Protein AF-A0A1G2L0Z9-F1 (afdb_monomer)

Radius of gyration: 27.09 Å; Cα contacts (8 Å, |Δi|>4): 188; chains: 1; bounding box: 55×81×68 Å

Organism: NCBI:txid1802276

Nearest PDB structures (foldseek):
  6cz6-assembly1_C  TM=4.195E-01  e=1.391E-01  Mycobacterium tuberculosis H37Rv
  6cz6-assembly1_B  TM=4.335E-01  e=1.978E-01  Mycobacterium tuberculosis H37Rv
  6d2s-assembly1_A  TM=4.734E-01  e=5.686E-01  Mycobacterium tuberculosis H37Rv
  6cz6-assembly1_D  TM=3.889E-01  e=4.768E-01  Mycobacterium tuberculosis H37Rv

Mean predicted aligned error: 14.58 Å

pLDDT: mean 77.22, std 21.25, range [36.28, 98.38]

Solvent-accessible surface area (backbone atoms only — not comparable to full-atom values): 11942 Å² total; per-residue (Å²): 133,84,76,78,78,74,82,75,73,73,71,86,45,70,68,63,40,48,53,51,50,54,45,49,50,39,57,73,71,59,38,74,43,55,43,24,26,62,78,40,58,47,82,89,48,65,87,84,51,49,74,42,63,55,47,63,40,55,82,75,23,32,40,38,35,35,55,40,50,92,76,33,80,47,78,61,51,53,43,33,39,50,47,34,44,41,46,54,40,66,69,30,68,60,44,67,92,49,80,51,93,70,58,69,69,60,43,52,53,50,21,61,50,46,60,71,68,49,40,74,62,45,50,57,54,54,50,71,62,55,56,92,63,75,37,91,66,74,83,71,80,77,67,79,78,87,78,83,82,76,86,82,84,91,85,79,92,75,84,79,77,91,74,77,96,75,84,85,82,74,84,80,84,78,95,73,82,80,88,85,86,86,86,89,132

Foldseek 3Di:
DDDPPPDADDLPDPVLVVLLVLLVCCLVPQQPAEAEEQFAFDPPDDPVTDTDQWDQDLVNSYIYGHPDCVSVVDLLSNLLSSQLNSVQCVQQVSDPPRPGPDDSVVSNVVSVVSSVSDDPRSSVVSSVRHDPDHDHDDPDPPDPPPPPPDDDDDDDDDDDDDDDDDDPDDDDDDDDDDDDDDDDD

Sequence (185 aa):
MARKRRRLPSSGDRLTDWHFRQIVDVLERVVKAVRKKKRLIDLDDKPPRKAVRGLNDLDLAIIYLNAAKKIHPTSDDYVETIIHEAFHTILEGGKPGHKGIIRHEAIDVIAEILIKKFTDEQKRYLKKFIPRKEVKRGPLPTQPDASDAVSKKPSQETKIPDVLLEDLNFPDLDERGPEETPPQT

Secondary structure (DSSP, 8-state):
-----PPPP--S-HHHHHHHHHHHHHHHHT--EEEEES--B-SSSPSSPPB-SEEEETTTTEEEEE--TTT-SSHHHHHHHHHHHHHHHHHTTT-TT---SS-HHHHHHHHHHHHHHS-HHHHHHHGGGS-SSEESSPPPP------------------PPP------------------PPPP-

Structure (mmCIF, N/CA/C/O backbone):
data_AF-A0A1G2L0Z9-F1
#
_entry.id   AF-A0A1G2L0Z9-F1
#
loop_
_atom_site.group_PDB
_atom_site.id
_atom_site.type_symbol
_atom_site.label_atom_id
_atom_site.label_alt_id
_atom_site.label_comp_id
_atom_site.label_asym_id
_atom_site.label_entity_id
_atom_site.label_seq_id
_atom_site.pdbx_PDB_ins_code
_atom_site.Cartn_x
_atom_site.Cartn_y
_atom_site.Cartn_z
_atom_site.occupancy
_atom_site.B_iso_or_equiv
_atom_site.auth_seq_id
_atom_site.auth_comp_id
_atom_site.auth_asym_id
_atom_site.auth_atom_id
_atom_site.pdbx_PDB_model_num
ATOM 1 N N . MET A 1 1 ? -26.151 -14.831 -4.977 1.00 38.69 1 MET A N 1
ATOM 2 C CA . MET A 1 1 ? -26.240 -13.807 -3.909 1.00 38.69 1 MET A CA 1
ATOM 3 C C . MET A 1 1 ? -25.324 -12.639 -4.255 1.00 38.69 1 MET A C 1
ATOM 5 O O . MET A 1 1 ? -24.114 -12.824 -4.293 1.00 38.69 1 MET A O 1
ATOM 9 N N . ALA A 1 2 ? -25.870 -11.459 -4.559 1.00 41.22 2 ALA A N 1
ATOM 10 C CA . ALA A 1 2 ? -25.057 -10.274 -4.830 1.00 41.22 2 ALA A CA 1
ATOM 11 C C . ALA A 1 2 ? -24.425 -9.777 -3.519 1.00 41.22 2 ALA A C 1
ATOM 13 O O . ALA A 1 2 ? -25.135 -9.395 -2.588 1.00 41.22 2 ALA A O 1
ATOM 14 N N . ARG A 1 3 ? -23.090 -9.803 -3.413 1.00 46.97 3 ARG A N 1
ATOM 15 C CA . ARG A 1 3 ? -22.380 -9.176 -2.288 1.00 46.97 3 ARG A CA 1
ATOM 16 C C . ARG A 1 3 ? -22.737 -7.686 -2.286 1.00 46.97 3 ARG A C 1
ATOM 18 O O . ARG A 1 3 ? -22.363 -6.979 -3.218 1.00 46.97 3 ARG A O 1
ATOM 25 N N . LYS A 1 4 ? -23.449 -7.200 -1.257 1.00 49.44 4 LYS A N 1
ATOM 26 C CA . LYS A 1 4 ? -23.628 -5.757 -1.011 1.00 49.44 4 LYS A CA 1
ATOM 27 C C . LYS A 1 4 ? -22.236 -5.121 -1.023 1.00 49.44 4 LYS A C 1
ATOM 29 O O . LYS A 1 4 ? -21.443 -5.386 -0.119 1.00 49.44 4 LYS A O 1
ATOM 34 N N . ARG A 1 5 ? -21.925 -4.326 -2.054 1.00 59.97 5 ARG A N 1
ATOM 35 C CA . ARG A 1 5 ? -20.674 -3.562 -2.109 1.00 59.97 5 ARG A CA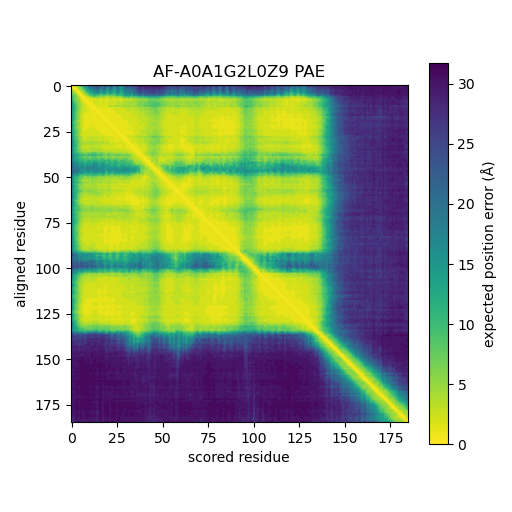 1
ATOM 36 C C . ARG A 1 5 ? -20.682 -2.622 -0.911 1.00 59.97 5 ARG A C 1
ATOM 38 O O . ARG A 1 5 ? -21.488 -1.695 -0.857 1.00 59.97 5 ARG A O 1
ATOM 45 N N . ARG A 1 6 ? -19.855 -2.916 0.095 1.00 72.88 6 ARG A N 1
ATOM 46 C CA . ARG A 1 6 ? -19.668 -2.008 1.228 1.00 72.88 6 ARG A CA 1
ATOM 47 C C . ARG A 1 6 ? -19.166 -0.687 0.655 1.00 72.88 6 ARG A C 1
ATOM 49 O O . ARG A 1 6 ? -18.243 -0.691 -0.154 1.00 72.88 6 ARG A O 1
ATOM 56 N N . ARG A 1 7 ? -19.801 0.423 1.035 1.00 87.75 7 ARG A N 1
ATOM 57 C CA . ARG A 1 7 ? -19.294 1.747 0.668 1.00 87.75 7 ARG A CA 1
ATOM 58 C C . ARG A 1 7 ? -17.887 1.897 1.240 1.00 87.75 7 ARG A C 1
ATOM 60 O O . ARG A 1 7 ? -17.658 1.575 2.406 1.00 87.75 7 ARG A O 1
ATOM 67 N N . LEU A 1 8 ? -16.967 2.344 0.394 1.00 94.31 8 LEU A N 1
ATOM 68 C CA . LEU A 1 8 ? -15.615 2.686 0.806 1.00 94.31 8 LEU A CA 1
ATOM 69 C C . LEU A 1 8 ? -15.644 3.955 1.673 1.00 94.31 8 LEU A C 1
ATOM 71 O O . LEU A 1 8 ? -16.469 4.833 1.404 1.00 94.31 8 LEU A O 1
ATOM 75 N N . PRO A 1 9 ? -14.782 4.052 2.701 1.00 95.88 9 PRO A N 1
ATOM 76 C CA . PRO A 1 9 ? -14.641 5.276 3.481 1.00 95.88 9 PRO A CA 1
ATOM 77 C C . PRO A 1 9 ? -14.136 6.423 2.597 1.00 95.88 9 PRO A C 1
ATOM 79 O O . PRO A 1 9 ? -13.382 6.206 1.646 1.00 95.88 9 PRO A O 1
ATOM 82 N N . SER A 1 10 ? -14.562 7.638 2.926 1.00 94.56 10 SER A N 1
ATOM 83 C CA . SER A 1 10 ? -14.259 8.866 2.189 1.00 94.56 10 SER A CA 1
ATOM 84 C C . SER A 1 10 ? -13.647 9.887 3.142 1.00 94.56 10 SER A C 1
ATOM 86 O O . SER A 1 10 ? -14.020 9.937 4.314 1.00 94.56 10 SER A O 1
ATOM 88 N N . SER A 1 11 ? -12.693 10.673 2.650 1.00 94.56 11 SER A N 1
ATOM 89 C CA . SER A 1 11 ? -12.102 11.801 3.373 1.00 94.56 11 SER A CA 1
ATOM 90 C C . SER A 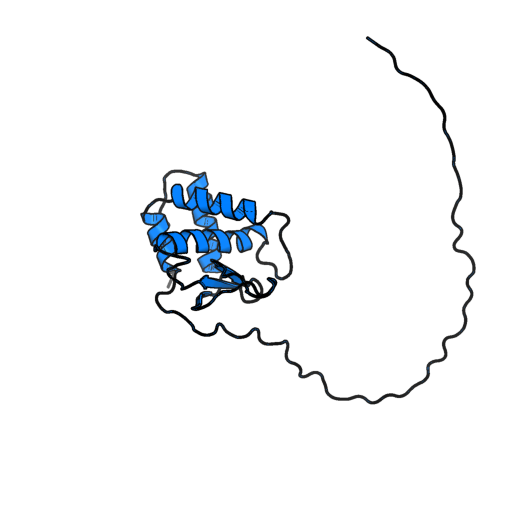1 11 ? -12.837 13.120 3.125 1.00 94.56 11 SER A C 1
ATOM 92 O O . SER A 1 11 ? -12.595 14.089 3.837 1.00 94.56 11 SER A O 1
ATOM 94 N N . GLY A 1 12 ? -13.708 13.172 2.112 1.00 94.38 12 GLY A N 1
ATOM 95 C CA . GLY A 1 12 ? -14.303 14.407 1.598 1.00 94.38 12 GLY A CA 1
ATOM 96 C C . GLY A 1 12 ? -13.423 15.141 0.578 1.00 94.38 12 GLY A C 1
ATOM 97 O O . GLY A 1 12 ? -13.931 15.996 -0.145 1.00 94.38 12 GLY A O 1
ATOM 98 N N . ASP A 1 13 ? -12.141 14.780 0.451 1.00 97.25 13 ASP A N 1
ATOM 99 C CA . ASP A 1 13 ? -11.253 15.306 -0.585 1.00 97.25 13 ASP A CA 1
ATOM 100 C C . ASP A 1 13 ? -11.277 14.407 -1.826 1.00 97.25 13 ASP A C 1
ATOM 102 O O . ASP A 1 13 ? -10.909 13.229 -1.784 1.00 97.25 13 ASP A O 1
ATOM 106 N N . ARG A 1 14 ? -11.696 14.973 -2.963 1.00 96.94 14 ARG A N 1
ATOM 107 C CA . ARG A 1 14 ? -11.940 14.207 -4.192 1.00 96.94 14 ARG A CA 1
ATOM 108 C C . ARG A 1 14 ? -10.681 13.524 -4.728 1.00 96.94 14 ARG A C 1
ATOM 110 O O . ARG A 1 14 ? -10.785 12.408 -5.234 1.00 96.94 14 ARG A O 1
ATOM 117 N N . LEU A 1 15 ? -9.522 14.178 -4.645 1.00 96.62 15 LEU A N 1
ATOM 118 C CA . LEU A 1 15 ? -8.265 13.638 -5.168 1.00 96.62 15 LEU A CA 1
ATOM 119 C C . LEU A 1 15 ? -7.735 12.509 -4.276 1.00 96.62 15 LEU A C 1
ATOM 121 O O . LEU A 1 15 ? -7.397 11.431 -4.767 1.00 96.62 15 LEU A O 1
ATOM 125 N N . THR A 1 16 ? -7.741 12.720 -2.963 1.00 96.81 16 THR A N 1
ATOM 126 C CA . THR A 1 16 ? -7.379 11.713 -1.959 1.00 96.81 16 THR A CA 1
ATOM 127 C C . THR A 1 16 ? -8.276 10.483 -2.081 1.00 96.81 16 THR A C 1
ATOM 129 O O . THR A 1 16 ? -7.784 9.356 -2.131 1.00 96.81 16 THR A O 1
ATOM 132 N N . ASP A 1 17 ? -9.589 10.683 -2.212 1.00 97.56 17 ASP A N 1
ATOM 133 C CA . ASP A 1 17 ? -10.548 9.593 -2.389 1.00 97.56 17 ASP A CA 1
ATOM 134 C C . ASP A 1 17 ? -10.383 8.863 -3.721 1.00 97.56 17 ASP A C 1
ATOM 136 O O . ASP A 1 17 ? -10.622 7.655 -3.794 1.00 97.56 17 ASP A O 1
ATOM 140 N N . TRP A 1 18 ? -9.983 9.568 -4.781 1.00 97.12 18 TRP A N 1
ATOM 141 C CA . TRP A 1 18 ? -9.672 8.945 -6.063 1.00 97.12 18 TRP A CA 1
ATOM 142 C C . TRP A 1 18 ? -8.478 7.993 -5.932 1.00 97.12 18 TRP A C 1
ATOM 144 O O . TRP A 1 18 ? -8.609 6.818 -6.279 1.00 97.12 18 TRP A O 1
ATOM 154 N N . HIS A 1 19 ? -7.367 8.445 -5.340 1.00 97.50 19 HIS A N 1
ATOM 155 C CA . HIS A 1 19 ? -6.205 7.589 -5.077 1.00 97.50 19 HIS A CA 1
ATOM 156 C C . HIS A 1 19 ? -6.545 6.417 -4.156 1.00 97.50 19 HIS A C 1
ATOM 158 O O . HIS A 1 19 ? -6.171 5.280 -4.441 1.00 97.50 19 HIS A O 1
ATOM 164 N N . PHE A 1 20 ? -7.307 6.663 -3.088 1.00 98.06 20 PHE A N 1
ATOM 165 C CA . PHE A 1 20 ? -7.747 5.611 -2.177 1.00 98.06 20 PHE A CA 1
ATOM 166 C C . PHE A 1 20 ? -8.518 4.503 -2.908 1.00 98.06 20 PHE A C 1
ATOM 168 O O . PHE A 1 20 ? -8.260 3.319 -2.691 1.00 98.06 20 PHE A O 1
ATOM 175 N N . ARG A 1 21 ? -9.424 4.867 -3.825 1.00 97.31 21 ARG A N 1
ATOM 176 C CA . ARG A 1 21 ? -10.164 3.896 -4.646 1.00 97.31 21 ARG A CA 1
ATOM 177 C C . ARG A 1 21 ? -9.251 3.113 -5.580 1.00 97.31 21 ARG A C 1
ATOM 179 O O . ARG A 1 21 ? -9.424 1.905 -5.664 1.00 97.31 21 ARG A O 1
ATOM 186 N N . GLN A 1 22 ? -8.287 3.765 -6.234 1.00 96.62 22 GLN A N 1
ATOM 187 C CA . GLN A 1 22 ? -7.321 3.077 -7.102 1.00 96.62 22 GLN A CA 1
ATOM 188 C C . GLN A 1 22 ? -6.515 2.030 -6.325 1.00 96.62 22 GLN A C 1
ATOM 190 O O . GLN A 1 22 ? -6.408 0.885 -6.759 1.00 96.62 22 GLN A O 1
ATOM 195 N N . ILE A 1 23 ? -6.019 2.393 -5.138 1.00 97.12 23 ILE A N 1
ATOM 196 C CA . ILE A 1 23 ? -5.277 1.477 -4.263 1.00 97.12 23 ILE A CA 1
ATOM 197 C C . ILE A 1 23 ? -6.156 0.291 -3.863 1.00 97.12 23 ILE A C 1
ATOM 199 O O . ILE A 1 23 ? -5.733 -0.856 -3.978 1.00 97.12 23 ILE A O 1
ATOM 203 N N . VAL A 1 24 ? -7.390 0.543 -3.414 1.00 97.00 24 VAL A N 1
ATOM 204 C CA . VAL A 1 24 ? -8.308 -0.535 -3.022 1.00 97.00 24 VAL A CA 1
ATOM 205 C C . VAL A 1 24 ? -8.655 -1.432 -4.210 1.00 97.00 24 VAL A C 1
ATOM 207 O O . VAL A 1 24 ? -8.636 -2.649 -4.058 1.00 97.00 24 VAL A O 1
ATOM 210 N N . ASP A 1 25 ? -8.925 -0.871 -5.389 1.00 95.44 25 ASP A N 1
ATOM 211 C CA . ASP A 1 25 ? -9.223 -1.662 -6.586 1.00 95.44 25 ASP A CA 1
ATOM 212 C C . ASP A 1 25 ? -8.040 -2.566 -6.969 1.00 95.44 25 ASP A C 1
ATOM 214 O O . ASP A 1 25 ? -8.250 -3.743 -7.271 1.00 95.44 25 ASP A O 1
ATOM 218 N N . VAL A 1 26 ? -6.801 -2.070 -6.883 1.00 94.88 26 VAL A N 1
ATOM 219 C CA . VAL A 1 26 ? -5.596 -2.887 -7.091 1.00 94.88 26 VAL A CA 1
ATOM 220 C C . VAL A 1 26 ? -5.487 -4.000 -6.053 1.00 94.88 26 VAL A C 1
ATOM 222 O O . VAL A 1 26 ? -5.296 -5.159 -6.421 1.00 94.88 26 VAL A O 1
ATOM 225 N N . LEU A 1 27 ? -5.661 -3.686 -4.769 1.00 95.75 27 LEU A N 1
ATOM 226 C CA . LEU A 1 27 ? -5.542 -4.669 -3.689 1.00 95.75 27 LEU A CA 1
ATOM 227 C C . LEU A 1 27 ? -6.655 -5.726 -3.699 1.00 95.75 27 LEU A C 1
ATOM 229 O O . LEU A 1 27 ? -6.429 -6.848 -3.257 1.00 95.75 27 LEU A O 1
ATOM 233 N N . GLU A 1 28 ? -7.857 -5.384 -4.167 1.00 93.94 28 GLU A N 1
ATOM 234 C CA . GLU A 1 28 ? -8.997 -6.308 -4.213 1.00 93.94 28 GLU A CA 1
ATOM 235 C C . GLU A 1 28 ? -9.051 -7.143 -5.497 1.00 93.94 28 GLU A C 1
ATOM 237 O O . GLU A 1 28 ? -9.619 -8.237 -5.473 1.00 93.94 28 GLU A O 1
ATOM 242 N N . ARG A 1 29 ? -8.522 -6.637 -6.620 1.00 91.25 29 ARG A N 1
ATOM 243 C CA . ARG A 1 29 ? -8.734 -7.254 -7.944 1.00 91.25 29 ARG A CA 1
ATOM 244 C C . ARG A 1 29 ? -7.468 -7.697 -8.655 1.00 91.25 29 ARG A C 1
ATOM 246 O O . ARG A 1 29 ? -7.546 -8.627 -9.451 1.00 91.25 29 ARG A O 1
ATOM 253 N N . VAL A 1 30 ? -6.346 -7.024 -8.417 1.00 91.31 30 VAL A N 1
ATOM 254 C CA . VAL A 1 30 ? -5.091 -7.286 -9.135 1.00 91.31 30 VAL A CA 1
ATOM 255 C C . VAL A 1 30 ? -4.148 -8.095 -8.256 1.00 91.31 30 VAL A C 1
ATOM 257 O O . VAL A 1 30 ? -3.683 -9.159 -8.659 1.00 91.31 30 VAL A O 1
ATOM 260 N N . VAL A 1 31 ? -3.919 -7.640 -7.025 1.00 92.00 31 VAL A N 1
ATOM 261 C CA . VAL A 1 31 ? -3.050 -8.322 -6.063 1.00 92.00 31 VAL A CA 1
ATOM 262 C C . VAL A 1 31 ? -3.732 -9.598 -5.574 1.00 92.00 31 VAL A C 1
ATOM 264 O O . VAL A 1 31 ? -4.761 -9.562 -4.902 1.00 92.00 31 VAL A O 1
ATOM 267 N N . LYS A 1 32 ? -3.130 -10.752 -5.869 1.00 91.06 32 LYS A N 1
ATOM 268 C CA . LYS A 1 32 ? -3.628 -12.066 -5.440 1.00 91.06 32 LYS A CA 1
ATOM 269 C C . LYS A 1 32 ? -3.423 -12.295 -3.948 1.00 91.06 32 LYS A C 1
ATOM 271 O O . LYS A 1 32 ? -4.235 -12.964 -3.309 1.00 91.06 32 LYS A O 1
ATOM 276 N N . ALA A 1 33 ? -2.320 -11.798 -3.387 1.00 93.19 33 ALA A N 1
ATOM 277 C CA . ALA A 1 33 ? -2.026 -11.955 -1.969 1.00 93.19 33 ALA A CA 1
ATOM 278 C C . ALA A 1 33 ? -1.096 -10.867 -1.425 1.00 93.19 33 ALA A C 1
ATOM 280 O O . ALA A 1 33 ? -0.163 -10.432 -2.091 1.00 93.19 33 ALA A O 1
ATOM 281 N N . VAL A 1 34 ? -1.285 -10.537 -0.148 1.00 95.06 34 VAL A N 1
ATOM 282 C CA . VAL A 1 34 ? -0.323 -9.770 0.651 1.00 95.06 34 VAL A CA 1
ATOM 283 C C . VAL A 1 34 ? 0.274 -10.700 1.706 1.00 95.06 34 VAL A C 1
ATOM 285 O O . VAL A 1 34 ? -0.456 -11.395 2.419 1.00 95.06 34 VAL A O 1
ATOM 288 N N . ARG A 1 35 ? 1.605 -10.750 1.821 1.00 95.00 35 ARG A N 1
ATOM 289 C CA . ARG A 1 35 ? 2.322 -11.651 2.739 1.00 95.00 35 ARG A CA 1
ATOM 290 C C . ARG A 1 35 ? 3.342 -10.894 3.581 1.00 95.00 35 ARG A C 1
ATOM 292 O O . ARG A 1 35 ? 4.139 -10.135 3.054 1.00 95.00 35 ARG A O 1
ATOM 299 N N . LYS A 1 36 ? 3.397 -11.167 4.887 1.00 94.06 36 LYS A N 1
ATOM 300 C CA . LYS A 1 36 ? 4.477 -10.673 5.758 1.00 94.06 36 LYS A CA 1
ATOM 301 C C . LYS A 1 36 ? 5.636 -11.656 5.781 1.00 94.06 36 LYS A C 1
ATOM 303 O O . LYS A 1 36 ? 5.472 -12.765 6.282 1.00 94.06 36 LYS A O 1
ATOM 308 N N . LYS A 1 37 ? 6.803 -11.272 5.276 1.00 91.00 37 LYS A N 1
ATOM 309 C CA . LYS A 1 37 ? 8.000 -12.118 5.233 1.00 91.00 37 LYS A CA 1
ATOM 310 C C . LYS A 1 37 ? 8.967 -11.712 6.341 1.00 91.00 37 LYS A C 1
ATOM 312 O O . LYS A 1 37 ? 9.312 -10.541 6.465 1.00 91.00 37 LYS A O 1
ATOM 317 N N . LYS A 1 38 ? 9.450 -12.688 7.120 1.00 86.00 38 LYS A N 1
ATOM 318 C CA . LYS A 1 38 ? 10.359 -12.434 8.259 1.00 86.00 38 LYS A CA 1
ATOM 319 C C . LYS A 1 38 ? 11.646 -11.703 7.859 1.00 86.00 38 LYS A C 1
ATOM 321 O O . LYS A 1 38 ? 12.178 -10.907 8.625 1.00 86.00 38 LYS A O 1
ATOM 326 N N . ARG A 1 39 ? 12.161 -12.008 6.667 1.00 84.00 39 ARG A N 1
ATOM 327 C CA . ARG A 1 39 ? 13.343 -11.367 6.096 1.00 84.00 39 ARG A CA 1
ATOM 328 C C . ARG A 1 39 ? 13.073 -11.062 4.632 1.00 84.00 39 ARG A C 1
ATOM 330 O O . ARG A 1 39 ? 13.019 -11.975 3.806 1.00 84.00 39 ARG A O 1
ATOM 337 N N . LEU A 1 40 ? 12.888 -9.782 4.349 1.00 87.44 40 LEU A N 1
ATOM 338 C CA . LEU A 1 40 ? 12.828 -9.243 3.002 1.00 87.44 40 LEU A CA 1
ATOM 339 C C . LEU A 1 40 ? 14.107 -8.432 2.786 1.00 87.44 40 LEU A C 1
ATOM 341 O O . LEU A 1 40 ? 14.418 -7.538 3.574 1.00 87.44 40 LEU A O 1
ATOM 345 N N . ILE A 1 41 ? 14.897 -8.848 1.805 1.00 85.62 41 ILE A N 1
ATOM 346 C CA . ILE A 1 41 ? 16.187 -8.253 1.464 1.00 85.62 41 ILE A CA 1
ATOM 347 C C . ILE A 1 41 ? 16.208 -7.993 -0.028 1.00 85.62 41 ILE A C 1
ATOM 349 O O . ILE A 1 41 ? 15.603 -8.760 -0.780 1.00 85.62 41 ILE A O 1
ATOM 353 N N . ASP A 1 42 ? 16.931 -6.957 -0.411 1.00 81.31 42 ASP A N 1
ATOM 354 C CA . ASP A 1 42 ? 17.277 -6.715 -1.798 1.00 81.31 42 ASP A CA 1
ATOM 355 C C . ASP A 1 42 ? 18.260 -7.800 -2.266 1.00 81.31 42 ASP A C 1
ATOM 357 O O . ASP A 1 42 ? 19.228 -8.122 -1.564 1.00 81.31 42 ASP A O 1
ATOM 361 N N . LEU A 1 43 ? 17.960 -8.442 -3.394 1.00 75.75 43 LEU A N 1
ATOM 362 C CA . LEU A 1 43 ? 18.813 -9.479 -3.975 1.00 75.75 43 LEU A CA 1
ATOM 363 C C . LEU A 1 43 ? 19.872 -8.898 -4.913 1.00 75.75 43 LEU A C 1
ATOM 365 O O . LEU A 1 43 ? 20.899 -9.557 -5.090 1.00 75.75 43 LEU A O 1
ATOM 369 N N . ASP A 1 44 ? 19.645 -7.692 -5.433 1.00 75.69 44 ASP A N 1
ATOM 370 C CA . ASP A 1 44 ? 20.533 -7.008 -6.373 1.00 75.69 44 ASP A CA 1
ATOM 371 C C . ASP A 1 44 ? 21.671 -6.271 -5.643 1.00 75.69 44 ASP A C 1
ATOM 373 O O . ASP A 1 44 ? 22.697 -5.937 -6.237 1.00 75.69 44 ASP A O 1
ATOM 377 N N . ASP A 1 45 ? 21.530 -6.066 -4.329 1.00 74.81 45 ASP A N 1
ATOM 378 C CA . ASP A 1 45 ? 22.534 -5.399 -3.505 1.00 74.81 45 ASP A CA 1
ATOM 379 C C . ASP A 1 45 ? 23.727 -6.313 -3.159 1.00 74.81 45 ASP A C 1
ATOM 381 O O . ASP A 1 45 ? 23.598 -7.525 -2.917 1.00 74.81 45 ASP A O 1
ATOM 385 N N . LYS A 1 46 ? 24.923 -5.718 -3.083 1.00 77.62 46 LYS A N 1
ATOM 386 C CA . LYS A 1 46 ? 26.142 -6.446 -2.701 1.00 77.62 46 LYS A CA 1
ATOM 387 C C . LYS A 1 46 ? 26.089 -6.8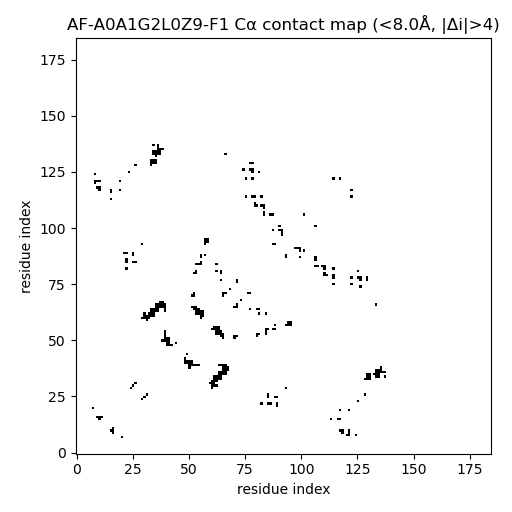17 -1.212 1.00 77.62 46 LYS A C 1
ATOM 389 O O . LYS A 1 46 ? 25.490 -6.104 -0.409 1.00 77.62 46 LYS A O 1
ATOM 394 N N . PRO A 1 47 ? 26.718 -7.929 -0.791 1.00 78.94 47 PRO A N 1
ATOM 395 C CA . PRO A 1 47 ? 26.822 -8.251 0.626 1.00 78.94 47 PRO A CA 1
ATOM 396 C C . PRO A 1 47 ? 27.500 -7.112 1.422 1.00 78.94 47 PRO A C 1
ATOM 398 O O . PRO A 1 47 ? 28.541 -6.627 0.981 1.00 78.94 47 PRO A O 1
ATOM 401 N N . PRO A 1 48 ? 26.977 -6.728 2.605 1.00 77.62 48 PRO A N 1
ATOM 402 C CA . PRO A 1 48 ? 25.753 -7.225 3.231 1.00 77.62 48 PRO A CA 1
ATOM 403 C C . PRO A 1 48 ? 24.483 -6.618 2.608 1.00 77.62 48 PRO A C 1
ATOM 405 O O . PRO A 1 48 ? 24.275 -5.411 2.640 1.00 77.62 48 PRO A O 1
ATOM 408 N N . ARG A 1 49 ? 23.586 -7.492 2.131 1.00 82.38 49 ARG A N 1
ATOM 409 C CA . ARG A 1 49 ? 22.321 -7.105 1.486 1.00 82.38 49 ARG A CA 1
ATOM 410 C C . ARG A 1 49 ? 21.436 -6.262 2.402 1.00 82.38 49 ARG A C 1
ATOM 412 O O . ARG A 1 49 ? 21.153 -6.677 3.537 1.00 82.38 49 ARG A O 1
ATOM 419 N N . LYS A 1 50 ? 20.933 -5.139 1.887 1.00 84.88 50 LYS A N 1
ATOM 420 C CA . LYS A 1 50 ? 19.984 -4.273 2.595 1.00 84.88 50 LYS A CA 1
ATOM 421 C C . LYS A 1 50 ? 18.618 -4.931 2.767 1.00 84.88 50 LYS A C 1
ATOM 423 O O . LYS A 1 50 ? 18.149 -5.710 1.940 1.00 84.88 50 LYS A O 1
ATOM 428 N N . ALA A 1 51 ? 17.980 -4.627 3.894 1.00 87.31 51 ALA A N 1
ATOM 429 C CA . ALA A 1 51 ? 16.589 -4.989 4.130 1.00 87.31 51 ALA A CA 1
ATOM 430 C C . ALA A 1 51 ? 15.680 -3.953 3.461 1.00 87.31 51 ALA A C 1
ATOM 432 O O . ALA A 1 51 ? 15.914 -2.759 3.619 1.00 87.31 51 ALA A O 1
ATOM 433 N N . VAL A 1 52 ? 14.634 -4.410 2.778 1.00 90.75 52 VAL A N 1
ATOM 434 C CA . VAL A 1 52 ? 13.650 -3.536 2.112 1.00 90.75 52 VAL A CA 1
ATOM 435 C C . VAL A 1 52 ? 12.332 -3.526 2.882 1.00 90.75 52 VAL A C 1
ATOM 437 O O . VAL A 1 52 ? 12.058 -4.470 3.632 1.00 90.75 52 VAL A O 1
ATOM 440 N N . ARG A 1 53 ? 11.535 -2.461 2.742 1.00 92.12 53 ARG A N 1
ATOM 441 C CA . ARG A 1 53 ? 10.225 -2.316 3.408 1.00 92.12 53 ARG A CA 1
ATOM 442 C C . ARG A 1 53 ? 9.183 -3.241 2.783 1.00 92.12 53 ARG A C 1
ATOM 444 O O . ARG A 1 53 ? 8.586 -4.063 3.485 1.00 92.12 53 ARG A O 1
ATOM 451 N N . GLY A 1 54 ? 9.043 -3.171 1.467 1.00 93.12 54 GLY A N 1
ATOM 452 C CA . GLY A 1 54 ? 8.153 -4.007 0.680 1.00 93.12 54 GLY A CA 1
ATOM 453 C C . GLY A 1 54 ? 8.836 -4.557 -0.567 1.00 93.12 54 GLY A C 1
ATOM 454 O O . GLY A 1 54 ? 10.011 -4.295 -0.821 1.00 93.12 54 GLY A O 1
ATOM 455 N N . LEU A 1 55 ? 8.114 -5.432 -1.259 1.00 91.88 55 LEU A N 1
ATOM 456 C CA . LEU A 1 55 ? 8.453 -5.930 -2.584 1.00 91.88 55 LEU A CA 1
ATOM 457 C C . LEU A 1 55 ? 7.155 -6.320 -3.283 1.00 91.88 55 LEU A C 1
ATOM 459 O O . LEU A 1 55 ? 6.452 -7.223 -2.815 1.00 91.88 55 LEU A O 1
ATOM 463 N N . ASN A 1 56 ? 6.876 -5.685 -4.410 1.00 89.88 56 ASN A N 1
ATOM 464 C CA . ASN A 1 56 ? 5.820 -6.086 -5.319 1.00 89.88 56 ASN A CA 1
ATOM 465 C C . ASN A 1 56 ? 6.354 -7.075 -6.364 1.00 89.88 56 ASN A C 1
ATOM 467 O O . ASN A 1 56 ? 7.155 -6.725 -7.225 1.00 89.88 56 ASN A O 1
ATOM 471 N N . ASP A 1 57 ? 5.905 -8.322 -6.280 1.00 88.31 57 ASP A N 1
ATOM 472 C CA . ASP A 1 57 ? 6.171 -9.351 -7.280 1.00 88.31 57 ASP A CA 1
ATOM 473 C C . ASP A 1 57 ? 5.023 -9.338 -8.297 1.00 88.31 57 ASP A C 1
ATOM 475 O O . ASP A 1 57 ? 3.952 -9.903 -8.045 1.00 88.31 57 ASP A O 1
ATOM 479 N N . LEU A 1 58 ? 5.226 -8.630 -9.413 1.00 84.75 58 LEU A N 1
ATOM 480 C CA . LEU A 1 58 ? 4.211 -8.456 -10.456 1.00 84.75 58 LEU A CA 1
ATOM 481 C C . LEU A 1 58 ? 3.846 -9.770 -11.155 1.00 84.75 58 LEU A C 1
ATOM 483 O O . LEU A 1 58 ? 2.674 -9.974 -11.470 1.00 84.75 58 LEU A O 1
ATOM 487 N N . ASP A 1 59 ? 4.812 -10.673 -11.349 1.00 84.88 59 ASP A N 1
ATOM 488 C CA . ASP A 1 59 ? 4.597 -11.970 -12.001 1.00 84.88 59 ASP A CA 1
ATOM 489 C C . ASP A 1 59 ? 3.628 -12.834 -11.188 1.00 84.88 59 ASP A C 1
ATOM 491 O O . ASP A 1 59 ? 2.669 -13.421 -11.704 1.00 84.88 59 ASP A O 1
ATOM 495 N N . LEU A 1 60 ? 3.843 -12.882 -9.872 1.00 87.69 60 LEU A N 1
ATOM 496 C CA . LEU A 1 60 ? 2.978 -13.621 -8.959 1.00 87.69 60 LEU A CA 1
ATOM 497 C C . LEU A 1 60 ? 1.752 -12.812 -8.521 1.00 87.69 60 LEU A C 1
ATOM 499 O O . LEU A 1 60 ? 0.825 -13.390 -7.943 1.00 87.69 60 LEU A O 1
ATOM 503 N N . ALA A 1 61 ? 1.726 -11.508 -8.802 1.00 89.69 61 ALA A N 1
ATOM 504 C CA . ALA A 1 61 ? 0.792 -10.532 -8.249 1.00 89.69 61 ALA A CA 1
ATOM 505 C C . ALA A 1 61 ? 0.726 -10.614 -6.711 1.00 89.69 61 ALA A C 1
ATOM 507 O O . ALA A 1 61 ? -0.354 -10.693 -6.112 1.00 89.69 61 ALA A O 1
ATOM 508 N N . ILE A 1 62 ? 1.893 -10.667 -6.061 1.00 92.25 62 ILE A N 1
ATOM 509 C CA . ILE A 1 62 ? 2.025 -10.774 -4.604 1.00 92.25 62 ILE A CA 1
ATOM 510 C C . ILE A 1 62 ? 2.792 -9.575 -4.063 1.00 92.25 62 ILE A C 1
ATOM 512 O O . ILE A 1 62 ? 3.919 -9.314 -4.462 1.00 92.25 62 ILE A O 1
ATOM 516 N N . ILE A 1 63 ? 2.227 -8.932 -3.043 1.00 94.50 63 ILE A N 1
ATOM 517 C CA . ILE A 1 63 ? 2.945 -7.934 -2.251 1.00 94.50 63 ILE A CA 1
ATOM 518 C C . ILE A 1 63 ? 3.557 -8.615 -1.027 1.00 94.50 63 ILE A C 1
ATOM 520 O O . ILE A 1 63 ? 2.855 -9.205 -0.195 1.00 94.50 63 ILE A O 1
ATOM 524 N N . TYR A 1 64 ? 4.872 -8.505 -0.880 1.00 94.88 64 TYR A N 1
ATOM 525 C CA . TYR A 1 64 ? 5.591 -8.900 0.322 1.00 94.88 64 TYR A CA 1
ATOM 526 C C . TYR A 1 64 ? 5.871 -7.681 1.196 1.00 94.88 64 TYR A C 1
ATOM 528 O O . TYR A 1 64 ? 6.414 -6.686 0.742 1.00 94.88 64 TYR A O 1
ATOM 536 N N . LEU A 1 65 ? 5.553 -7.792 2.481 1.00 95.44 65 LEU A N 1
ATOM 537 C CA . LEU A 1 65 ? 5.859 -6.795 3.502 1.00 95.44 65 LEU A CA 1
ATOM 538 C C . LEU A 1 65 ? 6.935 -7.349 4.429 1.00 95.44 65 LEU A C 1
ATOM 540 O O . LEU A 1 65 ? 6.855 -8.505 4.861 1.00 95.44 65 LEU A O 1
ATOM 544 N N . ASN A 1 66 ? 7.920 -6.539 4.791 1.00 94.69 66 ASN A N 1
ATOM 545 C CA . ASN A 1 66 ? 8.918 -6.936 5.773 1.00 94.69 66 ASN A CA 1
ATOM 546 C C . ASN A 1 66 ? 8.297 -7.016 7.172 1.00 94.69 66 ASN A C 1
ATOM 548 O O . ASN A 1 66 ? 7.731 -6.048 7.667 1.00 94.69 66 ASN A O 1
ATOM 552 N N . ALA A 1 67 ? 8.391 -8.165 7.835 1.00 92.56 67 ALA A N 1
ATOM 553 C CA . ALA A 1 67 ? 7.818 -8.327 9.171 1.00 92.56 67 ALA A CA 1
ATOM 554 C C . ALA A 1 67 ? 8.687 -7.722 10.290 1.00 92.56 67 ALA A C 1
ATOM 556 O O . ALA A 1 67 ? 8.251 -7.625 11.438 1.00 92.56 67 ALA A O 1
ATOM 557 N N . ALA A 1 68 ? 9.936 -7.346 9.995 1.00 90.06 68 ALA A N 1
ATOM 558 C CA . ALA A 1 68 ? 10.859 -6.858 11.007 1.00 90.06 68 ALA A CA 1
ATOM 559 C C . ALA A 1 68 ? 10.372 -5.530 11.613 1.00 90.06 68 ALA A C 1
ATOM 561 O O . ALA A 1 68 ? 10.294 -4.516 10.924 1.00 90.06 68 ALA A O 1
ATOM 562 N N . LYS A 1 69 ? 10.140 -5.508 12.933 1.00 86.19 69 LYS A N 1
ATOM 563 C CA . LYS A 1 69 ? 9.695 -4.305 13.666 1.00 86.19 69 LYS A CA 1
ATOM 564 C C . LYS A 1 69 ? 10.631 -3.103 13.530 1.00 86.19 69 LYS A C 1
ATOM 566 O O . LYS A 1 69 ? 10.179 -1.977 13.616 1.00 86.19 69 LYS A O 1
ATOM 571 N N . LYS A 1 70 ? 11.929 -3.326 13.303 1.00 90.62 70 LYS A N 1
ATOM 572 C CA . LYS A 1 70 ? 12.879 -2.232 13.043 1.00 90.62 70 LYS A CA 1
ATOM 573 C C . LYS A 1 70 ? 12.627 -1.512 11.709 1.00 90.62 70 LYS A C 1
ATOM 575 O O . LYS A 1 70 ? 13.113 -0.408 11.530 1.00 90.62 70 LYS A O 1
ATOM 580 N N . ILE A 1 71 ? 11.936 -2.173 10.776 1.00 90.50 71 ILE A N 1
ATOM 581 C CA . ILE A 1 71 ? 11.561 -1.635 9.463 1.00 90.50 71 ILE A CA 1
ATOM 582 C C . ILE A 1 71 ? 10.146 -1.053 9.514 1.00 90.50 71 ILE A C 1
ATOM 584 O O . ILE A 1 71 ? 9.925 0.027 8.984 1.00 90.50 71 ILE A O 1
ATOM 588 N N . HIS A 1 72 ? 9.224 -1.726 10.213 1.00 93.19 72 HIS A N 1
ATOM 589 C CA . HIS A 1 72 ? 7.872 -1.225 10.485 1.00 93.19 72 HIS A CA 1
ATOM 590 C C . HIS A 1 72 ? 7.600 -1.157 11.998 1.00 93.19 72 HIS A C 1
ATOM 592 O O . HIS A 1 72 ? 7.031 -2.106 12.564 1.00 93.19 72 HIS A O 1
ATOM 598 N N . PRO A 1 73 ? 8.045 -0.082 12.676 1.00 92.50 73 PRO A N 1
ATOM 599 C CA . PRO A 1 73 ? 7.769 0.143 14.095 1.00 92.50 73 PRO A CA 1
ATOM 600 C C . PRO A 1 73 ? 6.277 0.192 14.442 1.00 92.50 73 PRO A C 1
ATOM 602 O O . PRO A 1 73 ? 5.868 -0.274 15.509 1.00 92.50 73 PRO A O 1
ATOM 605 N N . THR A 1 74 ? 5.458 0.730 13.543 1.00 94.62 74 THR A N 1
ATOM 606 C CA . THR A 1 74 ? 4.032 0.979 13.725 1.00 94.62 74 THR A CA 1
ATOM 607 C C . THR A 1 74 ? 3.182 0.220 12.708 1.00 94.62 74 THR A C 1
ATOM 609 O O . THR A 1 74 ? 3.645 -0.285 11.685 1.00 94.62 74 THR A O 1
ATOM 612 N N . SER A 1 75 ? 1.879 0.119 12.990 1.00 93.00 75 SER A N 1
ATOM 613 C CA . SER A 1 75 ? 0.937 -0.454 12.025 1.00 93.00 75 SER A CA 1
ATOM 614 C C . SER A 1 75 ? 0.725 0.439 10.802 1.00 93.00 75 SER A C 1
ATOM 616 O O . SER A 1 75 ? 0.253 -0.082 9.793 1.00 93.00 75 SER A O 1
ATOM 618 N N . ASP A 1 76 ? 0.988 1.741 10.904 1.00 95.94 76 ASP A N 1
ATOM 619 C CA . ASP A 1 76 ? 0.787 2.690 9.808 1.00 95.94 76 ASP A CA 1
ATOM 620 C C . ASP A 1 76 ? 1.927 2.592 8.793 1.00 95.94 76 ASP A C 1
ATOM 622 O O . ASP A 1 76 ? 1.661 2.688 7.601 1.00 95.94 76 ASP A O 1
ATOM 626 N N . ASP A 1 77 ? 3.136 2.223 9.221 1.00 96.31 77 ASP A N 1
ATOM 627 C CA . ASP A 1 77 ? 4.270 1.992 8.311 1.00 96.31 77 ASP A CA 1
ATOM 628 C C . ASP A 1 77 ? 3.983 0.840 7.331 1.00 96.31 77 ASP A C 1
ATOM 630 O O . ASP A 1 77 ? 4.361 0.868 6.160 1.00 96.31 77 ASP A O 1
ATOM 634 N N . TYR A 1 78 ? 3.244 -0.180 7.784 1.00 96.75 78 TYR A N 1
ATOM 635 C CA . TYR A 1 78 ? 2.760 -1.234 6.891 1.00 96.75 78 TYR A CA 1
ATOM 636 C C . TYR A 1 78 ? 1.699 -0.730 5.908 1.00 96.75 78 TYR A C 1
ATOM 638 O O . TYR A 1 78 ? 1.597 -1.264 4.805 1.00 96.75 78 TYR A O 1
ATOM 646 N N . VAL A 1 79 ? 0.877 0.244 6.310 1.00 97.69 79 VAL A N 1
ATOM 647 C CA . VAL A 1 79 ? -0.118 0.854 5.418 1.00 97.69 79 VAL A CA 1
ATOM 648 C C . VAL A 1 79 ? 0.596 1.687 4.362 1.00 97.69 79 VAL A C 1
ATOM 650 O O . VAL A 1 79 ? 0.306 1.509 3.187 1.00 97.69 79 VAL A O 1
ATOM 653 N N . GLU A 1 80 ? 1.553 2.522 4.762 1.00 97.88 80 GLU A N 1
ATOM 654 C CA . GLU A 1 80 ? 2.416 3.287 3.857 1.00 97.88 80 GLU A CA 1
ATOM 655 C C . GLU A 1 80 ? 3.116 2.370 2.850 1.00 97.88 80 GLU A C 1
ATOM 657 O O . GLU A 1 80 ? 3.035 2.599 1.648 1.00 97.88 80 GLU A O 1
ATOM 662 N N . THR A 1 81 ? 3.694 1.262 3.321 1.00 97.06 81 THR A N 1
ATOM 663 C CA . THR A 1 81 ? 4.341 0.280 2.441 1.00 97.06 81 THR A CA 1
ATOM 664 C C . THR A 1 81 ? 3.347 -0.355 1.472 1.00 97.06 81 THR A C 1
ATOM 666 O O . THR A 1 81 ? 3.632 -0.460 0.288 1.00 97.06 81 THR A O 1
ATOM 669 N N . ILE A 1 82 ? 2.146 -0.741 1.919 1.00 96.94 82 ILE A N 1
ATOM 670 C CA . ILE A 1 82 ? 1.113 -1.244 0.999 1.00 96.94 82 ILE A CA 1
ATOM 671 C C . ILE A 1 82 ? 0.735 -0.195 -0.052 1.00 96.94 82 ILE A C 1
ATOM 673 O O . ILE A 1 82 ? 0.512 -0.564 -1.202 1.00 96.94 82 ILE A O 1
ATOM 677 N N . ILE A 1 83 ? 0.638 1.083 0.327 1.00 97.44 83 ILE A N 1
ATOM 678 C CA . ILE A 1 83 ? 0.357 2.169 -0.618 1.00 97.44 83 ILE A CA 1
ATOM 679 C C . ILE A 1 83 ? 1.476 2.225 -1.661 1.00 97.44 83 ILE A C 1
ATOM 681 O O . ILE A 1 83 ? 1.174 2.165 -2.850 1.00 97.44 83 ILE A O 1
ATOM 685 N N . HIS A 1 84 ? 2.739 2.257 -1.227 1.00 96.69 84 HIS A N 1
ATOM 686 C CA . HIS A 1 84 ? 3.911 2.257 -2.107 1.00 96.69 84 HIS A CA 1
ATOM 687 C C . HIS A 1 84 ? 3.867 1.086 -3.107 1.00 96.69 84 HIS A C 1
ATOM 689 O O . HIS A 1 84 ? 3.885 1.296 -4.318 1.00 96.69 84 HIS A O 1
ATOM 695 N N . GLU A 1 85 ? 3.715 -0.150 -2.622 1.00 95.06 85 GLU A N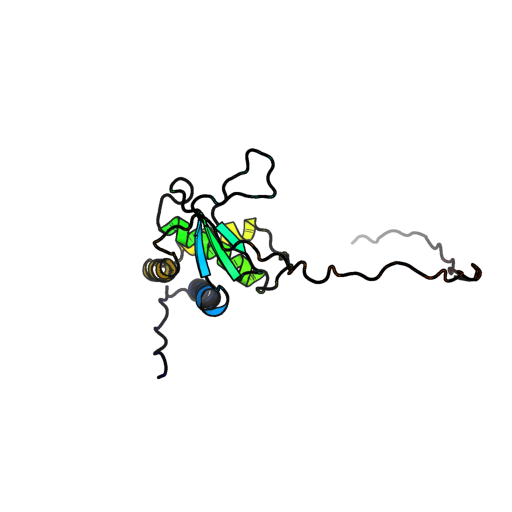 1
ATOM 696 C CA . GLU A 1 85 ? 3.706 -1.340 -3.485 1.00 95.06 85 GLU A CA 1
ATOM 697 C C . GLU A 1 85 ? 2.481 -1.398 -4.416 1.00 95.06 85 GLU A C 1
ATOM 699 O O . GLU A 1 85 ? 2.570 -1.854 -5.559 1.00 95.06 85 GLU A O 1
ATOM 704 N N . ALA A 1 86 ? 1.324 -0.900 -3.971 1.00 95.25 86 ALA A N 1
ATOM 705 C CA . ALA A 1 86 ? 0.152 -0.784 -4.834 1.00 95.25 86 ALA A CA 1
ATOM 706 C C . ALA A 1 86 ? 0.395 0.210 -5.980 1.00 95.25 86 ALA A C 1
ATOM 708 O O . ALA A 1 86 ? -0.060 -0.040 -7.095 1.00 95.25 86 ALA A O 1
ATOM 709 N N . PHE A 1 87 ? 1.136 1.297 -5.746 1.00 93.62 87 PHE A N 1
ATOM 710 C CA . PHE A 1 87 ? 1.459 2.273 -6.788 1.00 93.62 87 PHE A CA 1
ATOM 711 C C . PHE A 1 87 ? 2.390 1.730 -7.866 1.00 93.62 87 PHE A C 1
ATOM 713 O O . PHE A 1 87 ? 2.171 2.068 -9.027 1.00 93.62 87 PHE A O 1
ATOM 720 N N . HIS A 1 88 ? 3.330 0.836 -7.535 1.00 90.44 88 HIS A N 1
ATOM 721 C CA . HIS A 1 88 ? 4.060 0.083 -8.567 1.00 90.44 88 HIS A CA 1
ATOM 722 C C . HIS A 1 88 ? 3.078 -0.617 -9.508 1.00 90.44 88 HIS A C 1
ATOM 724 O O . HIS A 1 88 ? 3.132 -0.442 -10.718 1.00 90.44 88 HIS A O 1
ATOM 730 N N . THR A 1 89 ? 2.064 -1.293 -8.961 1.00 90.12 89 THR A N 1
ATOM 731 C CA . THR A 1 89 ? 1.043 -1.960 -9.789 1.00 90.12 89 THR A CA 1
ATOM 732 C C . THR A 1 89 ? 0.194 -0.974 -10.605 1.00 90.12 89 THR A C 1
ATOM 734 O O . THR A 1 89 ? -0.083 -1.237 -11.775 1.00 90.12 89 THR A O 1
ATOM 737 N N . ILE A 1 90 ? -0.227 0.151 -10.009 1.00 90.31 90 ILE A N 1
ATOM 738 C CA . ILE A 1 90 ? -1.038 1.184 -10.682 1.00 90.31 90 ILE A CA 1
ATOM 739 C C . ILE A 1 90 ? -0.278 1.775 -11.875 1.00 90.31 90 ILE A C 1
ATOM 741 O O . ILE A 1 90 ? -0.856 1.952 -12.945 1.00 90.31 90 ILE A O 1
ATOM 745 N N . LEU A 1 91 ? 1.003 2.094 -11.690 1.00 85.69 91 LEU A N 1
ATOM 746 C CA . LEU A 1 91 ? 1.797 2.855 -12.654 1.00 85.69 91 LEU A CA 1
ATOM 747 C C . LEU A 1 91 ? 2.465 1.971 -13.711 1.00 85.69 91 LEU A C 1
ATOM 749 O O . LEU A 1 91 ? 2.608 2.395 -14.855 1.00 85.69 91 LEU A O 1
ATOM 753 N N . GLU A 1 92 ? 2.822 0.734 -13.367 1.00 81.19 92 GLU A N 1
ATOM 754 C CA . GLU A 1 92 ? 3.398 -0.244 -14.302 1.00 81.19 92 GLU A CA 1
ATOM 755 C C . GLU A 1 92 ? 2.313 -1.032 -15.060 1.00 81.19 92 GLU A C 1
ATOM 757 O O . GLU A 1 92 ? 2.594 -1.919 -15.868 1.00 81.19 92 GLU A O 1
ATOM 762 N N . GLY A 1 93 ? 1.038 -0.706 -14.817 1.00 69.81 93 GLY A N 1
ATOM 763 C CA . GLY A 1 93 ? -0.109 -1.312 -15.492 1.00 69.81 93 GLY A CA 1
ATOM 764 C C . GLY A 1 93 ? -0.273 -2.805 -15.201 1.00 69.81 93 GLY A C 1
ATOM 765 O O . GLY A 1 93 ? -0.908 -3.509 -15.985 1.00 69.81 93 GLY A O 1
ATOM 766 N N . GLY A 1 94 ? 0.328 -3.297 -14.112 1.00 61.62 94 GLY A N 1
ATOM 767 C CA . GLY A 1 94 ? 0.311 -4.707 -13.724 1.00 61.62 94 GLY A CA 1
ATOM 768 C C . GLY A 1 94 ? 0.914 -5.660 -14.762 1.00 61.62 94 GLY A C 1
ATOM 769 O O . GLY A 1 94 ? 0.587 -6.846 -14.739 1.00 61.62 94 GLY A O 1
ATOM 770 N N . LYS A 1 95 ? 1.739 -5.164 -15.697 1.00 61.88 95 LYS A N 1
ATOM 771 C CA . LYS A 1 95 ? 2.355 -5.997 -16.735 1.00 61.88 95 LYS A CA 1
ATOM 772 C C . LYS A 1 95 ? 3.737 -6.484 -16.288 1.00 61.88 95 LYS A C 1
ATOM 774 O O . LYS A 1 95 ? 4.595 -5.655 -15.984 1.00 61.88 95 LYS A O 1
ATOM 779 N N . PRO A 1 96 ? 3.986 -7.801 -16.298 1.00 58.59 96 PRO A N 1
ATOM 780 C CA . PRO A 1 96 ? 5.295 -8.342 -15.963 1.00 58.59 96 PRO A CA 1
ATOM 781 C C . PRO A 1 96 ? 6.367 -7.869 -16.958 1.00 58.59 96 PRO A C 1
ATOM 783 O O . PRO A 1 96 ? 6.113 -7.769 -18.159 1.00 58.59 96 PRO A O 1
ATOM 786 N N . GLY A 1 97 ? 7.557 -7.533 -16.451 1.00 57.28 97 GLY A N 1
ATOM 787 C CA . GLY A 1 97 ? 8.701 -7.070 -17.252 1.00 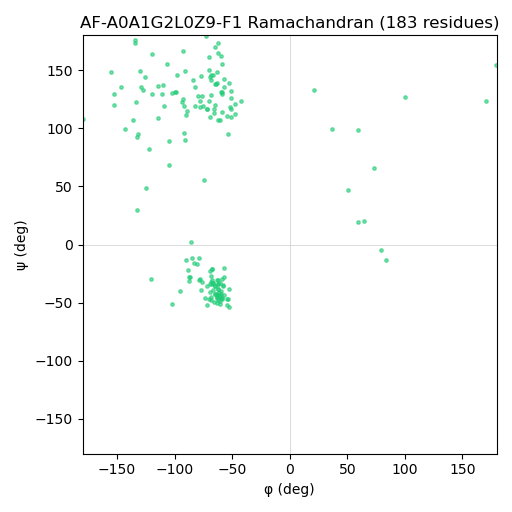57.28 97 GLY A CA 1
ATOM 788 C C . GLY A 1 97 ? 8.670 -5.598 -17.687 1.00 57.28 97 GLY A C 1
ATOM 789 O O . GLY A 1 97 ? 9.652 -5.112 -18.248 1.00 57.28 97 GLY A O 1
ATOM 790 N N . HIS A 1 98 ? 7.593 -4.863 -17.406 1.00 55.72 98 HIS A N 1
ATOM 791 C CA . HIS A 1 98 ? 7.497 -3.437 -17.709 1.00 55.72 98 HIS A CA 1
ATOM 792 C C . HIS A 1 98 ? 7.983 -2.616 -16.507 1.00 55.72 98 HIS A C 1
ATOM 794 O O . HIS A 1 98 ? 7.195 -2.260 -15.638 1.00 55.72 98 HIS A O 1
ATOM 800 N N . LYS A 1 99 ? 9.284 -2.299 -16.447 1.00 56.28 99 LYS A N 1
ATOM 801 C CA . LYS A 1 99 ? 9.770 -1.281 -15.499 1.00 56.28 99 LYS A CA 1
ATOM 802 C C . LYS A 1 99 ? 9.184 0.065 -15.919 1.00 56.28 99 LYS A C 1
ATOM 804 O O . LYS A 1 99 ? 9.416 0.514 -17.044 1.00 56.28 99 LYS A O 1
ATOM 809 N N . GLY A 1 100 ? 8.366 0.664 -15.060 1.00 56.78 100 GLY A N 1
ATOM 810 C CA . GLY A 1 100 ? 7.701 1.929 -15.351 1.00 56.78 100 GLY A CA 1
ATOM 811 C C . GLY A 1 100 ? 8.694 3.057 -15.652 1.00 56.78 100 GLY A C 1
ATOM 812 O O . GLY A 1 100 ? 9.833 3.056 -15.196 1.00 56.78 100 GLY A O 1
ATOM 813 N N . ILE A 1 101 ? 8.239 4.061 -16.405 1.00 60.00 101 ILE A N 1
ATOM 814 C CA . ILE A 1 101 ? 8.994 5.306 -16.664 1.00 60.00 101 ILE A CA 1
ATOM 815 C C . ILE A 1 101 ? 9.134 6.140 -15.373 1.00 60.00 101 ILE A C 1
ATOM 817 O O . ILE A 1 101 ? 10.012 6.996 -15.255 1.00 60.00 101 ILE A O 1
ATOM 821 N N . ILE A 1 102 ? 8.255 5.905 -14.393 1.00 70.56 102 ILE A N 1
ATOM 822 C CA . ILE A 1 102 ? 8.207 6.671 -13.151 1.00 70.56 102 ILE A CA 1
ATOM 823 C C . ILE A 1 102 ? 9.293 6.182 -12.197 1.00 70.56 102 ILE A C 1
ATOM 825 O O . ILE A 1 102 ? 9.400 5.001 -11.884 1.00 70.56 102 ILE A O 1
ATOM 829 N N . ARG A 1 103 ? 10.085 7.143 -11.723 1.00 77.44 103 ARG A N 1
ATOM 830 C CA . ARG A 1 103 ? 11.165 6.926 -10.764 1.00 77.44 103 ARG A CA 1
ATOM 831 C C . ARG A 1 103 ? 10.609 6.433 -9.424 1.00 77.44 103 ARG A C 1
ATOM 833 O O . ARG A 1 103 ? 9.606 6.965 -8.947 1.00 77.44 103 ARG A O 1
ATOM 840 N N . HIS A 1 104 ? 11.279 5.458 -8.813 1.00 84.19 104 HIS A N 1
ATOM 841 C CA . HIS A 1 104 ? 10.894 4.860 -7.527 1.00 84.19 104 HIS A CA 1
ATOM 842 C C . HIS A 1 104 ? 10.680 5.922 -6.435 1.00 84.19 104 HIS A C 1
ATOM 844 O O . HIS A 1 104 ? 9.705 5.872 -5.689 1.00 84.19 104 HIS A O 1
ATOM 850 N N . GLU A 1 105 ? 11.514 6.961 -6.430 1.00 86.44 105 GLU A N 1
ATOM 851 C CA . GLU A 1 105 ? 11.462 8.072 -5.479 1.00 86.44 105 GLU A CA 1
ATOM 852 C C . GLU A 1 105 ? 10.155 8.873 -5.574 1.00 86.44 105 GLU A C 1
ATOM 854 O O . GLU A 1 105 ? 9.677 9.418 -4.582 1.00 86.44 105 GLU A O 1
ATOM 859 N N . ALA A 1 106 ? 9.537 8.948 -6.757 1.00 88.56 106 ALA A N 1
ATOM 860 C CA . ALA A 1 106 ? 8.246 9.616 -6.905 1.00 88.56 106 ALA A CA 1
ATOM 861 C C . ALA A 1 106 ? 7.126 8.822 -6.214 1.00 88.56 106 ALA A C 1
ATOM 863 O O . ALA A 1 106 ? 6.204 9.415 -5.653 1.00 88.56 106 ALA A O 1
ATOM 864 N N . ILE A 1 107 ? 7.218 7.490 -6.225 1.00 91.88 107 ILE A N 1
ATOM 865 C CA . ILE A 1 107 ? 6.262 6.608 -5.549 1.00 91.88 107 ILE A CA 1
ATOM 866 C C . ILE A 1 107 ? 6.408 6.736 -4.032 1.00 91.88 107 ILE A C 1
ATOM 868 O O . ILE A 1 107 ? 5.391 6.845 -3.345 1.00 91.88 107 ILE A O 1
ATOM 872 N N . ASP A 1 108 ? 7.641 6.815 -3.521 1.00 91.75 108 ASP A N 1
ATOM 873 C CA . ASP A 1 108 ? 7.907 7.091 -2.103 1.00 91.75 108 ASP A CA 1
ATOM 874 C C . ASP A 1 108 ? 7.224 8.381 -1.641 1.00 91.75 108 ASP A C 1
ATOM 876 O O . ASP A 1 108 ? 6.435 8.371 -0.693 1.00 91.75 108 ASP A O 1
ATOM 880 N N . VAL A 1 109 ? 7.445 9.482 -2.364 1.00 94.44 109 VAL A N 1
ATOM 881 C CA . VAL A 1 109 ? 6.857 10.786 -2.024 1.00 94.44 109 VAL A CA 1
ATOM 882 C C . VAL A 1 109 ? 5.328 10.730 -2.030 1.00 94.44 109 VAL A C 1
ATOM 884 O O . VAL A 1 109 ? 4.677 11.256 -1.124 1.00 94.44 109 VAL A O 1
ATOM 887 N N . ILE A 1 110 ? 4.729 10.074 -3.026 1.00 94.25 110 ILE A N 1
ATOM 888 C CA . ILE A 1 110 ? 3.271 9.922 -3.101 1.00 94.25 110 ILE A CA 1
ATOM 889 C C . ILE A 1 110 ? 2.749 9.111 -1.908 1.00 94.25 110 ILE A C 1
ATOM 891 O O . ILE A 1 110 ? 1.760 9.513 -1.289 1.00 94.25 110 ILE A O 1
ATOM 895 N N . ALA A 1 111 ? 3.404 8.004 -1.554 1.00 95.94 111 ALA A N 1
ATOM 896 C CA . ALA A 1 111 ? 3.005 7.174 -0.422 1.00 95.94 111 ALA A CA 1
ATOM 897 C C . ALA A 1 111 ? 3.053 7.957 0.901 1.00 95.94 111 ALA A C 1
ATOM 899 O O . ALA A 1 111 ? 2.079 7.932 1.662 1.00 95.94 111 ALA A O 1
ATOM 900 N N . GLU A 1 112 ? 4.121 8.726 1.131 1.00 96.00 112 GLU A N 1
ATOM 901 C CA . GLU A 1 112 ? 4.277 9.582 2.311 1.00 96.00 112 GLU A CA 1
ATOM 902 C C . GLU A 1 112 ? 3.209 10.683 2.406 1.00 96.00 112 GLU A C 1
ATOM 904 O O . GLU A 1 112 ? 2.731 11.014 3.497 1.00 96.00 112 GLU A O 1
ATOM 909 N N . ILE A 1 113 ? 2.820 11.280 1.278 1.00 96.94 113 ILE A N 1
ATOM 910 C CA . ILE A 1 113 ? 1.755 12.289 1.247 1.00 96.94 113 ILE A CA 1
ATOM 911 C C . ILE A 1 113 ? 0.408 11.633 1.558 1.00 96.94 113 ILE A C 1
ATOM 913 O O . ILE A 1 113 ? -0.347 12.124 2.402 1.00 96.94 113 ILE A O 1
ATOM 917 N N . LEU A 1 114 ? 0.100 10.512 0.907 1.00 97.00 114 LEU A N 1
ATOM 918 C CA . LEU A 1 114 ? -1.194 9.851 1.043 1.00 97.00 114 LEU A CA 1
ATOM 919 C C . LEU A 1 114 ? -1.410 9.281 2.443 1.00 97.00 114 LEU A C 1
ATOM 921 O O . LEU A 1 114 ? -2.504 9.440 2.981 1.00 97.00 114 LEU A O 1
ATOM 925 N N . ILE A 1 115 ? -0.392 8.705 3.091 1.00 97.00 115 ILE A N 1
ATOM 926 C CA . ILE A 1 115 ? -0.545 8.214 4.469 1.00 97.00 115 ILE A CA 1
ATOM 927 C C . ILE A 1 115 ? -0.860 9.352 5.455 1.00 97.00 115 ILE A C 1
ATOM 929 O O . ILE A 1 115 ? -1.590 9.144 6.425 1.00 97.00 115 ILE A O 1
ATOM 933 N N . LYS A 1 116 ? -0.380 10.575 5.198 1.00 97.12 116 LYS A N 1
ATOM 934 C CA . LYS A 1 116 ? -0.711 11.765 6.001 1.00 97.12 116 LYS A CA 1
ATOM 935 C C . LYS A 1 116 ? -2.111 12.303 5.694 1.00 97.12 116 LYS A C 1
ATOM 937 O O . LYS A 1 116 ? -2.754 12.849 6.585 1.00 97.12 116 LYS A O 1
ATOM 942 N N . LYS A 1 117 ? -2.582 12.159 4.451 1.00 97.50 117 LYS A N 1
ATOM 943 C CA . LYS A 1 117 ? -3.889 12.660 3.988 1.00 97.50 117 LYS A CA 1
ATOM 944 C C . LYS A 1 117 ? -5.049 11.698 4.240 1.00 97.50 117 LYS A C 1
ATOM 946 O O . LYS A 1 117 ? -6.180 12.152 4.388 1.00 97.50 117 LYS A O 1
ATOM 951 N N . PHE A 1 118 ? -4.798 10.392 4.293 1.00 98.12 118 PHE A N 1
ATOM 952 C CA . PHE A 1 118 ? -5.839 9.407 4.565 1.00 98.12 118 PHE A CA 1
ATOM 953 C C . PHE A 1 118 ? -6.404 9.553 5.970 1.00 98.12 118 PHE A C 1
ATOM 955 O O . PHE A 1 118 ? -5.673 9.707 6.949 1.00 98.12 118 PHE A O 1
ATOM 962 N N . THR A 1 119 ? -7.725 9.435 6.070 1.00 98.12 119 THR A N 1
ATOM 963 C CA . THR A 1 119 ? -8.411 9.411 7.361 1.00 98.12 119 THR A CA 1
ATOM 964 C C . THR A 1 119 ? -8.112 8.117 8.112 1.00 98.12 119 THR A C 1
ATOM 966 O O . THR A 1 119 ? -7.760 7.090 7.523 1.00 98.12 119 THR A O 1
ATOM 969 N N . ASP A 1 120 ? -8.339 8.112 9.424 1.00 97.88 120 ASP A N 1
ATOM 970 C CA . ASP A 1 120 ? -8.192 6.900 10.237 1.00 97.88 120 ASP A CA 1
ATOM 971 C C . ASP A 1 120 ? -9.104 5.758 9.769 1.00 97.88 120 ASP A C 1
ATOM 973 O O . ASP A 1 120 ? -8.773 4.580 9.911 1.00 97.88 120 ASP A O 1
ATOM 977 N N . GLU A 1 121 ? -10.261 6.071 9.184 1.00 97.62 121 GLU A N 1
ATOM 978 C CA . GLU A 1 121 ? -11.143 5.074 8.576 1.00 97.62 121 GLU A CA 1
ATOM 979 C C . GLU A 1 121 ? -10.540 4.446 7.321 1.00 97.62 121 GLU A C 1
ATOM 981 O O . GLU A 1 121 ? -10.558 3.219 7.189 1.00 97.62 121 GLU A O 1
ATOM 986 N N . GLN A 1 122 ? -9.960 5.257 6.435 1.00 98.06 122 GLN A N 1
ATOM 987 C CA . GLN A 1 122 ? -9.262 4.784 5.239 1.00 98.06 122 GLN A CA 1
ATOM 988 C C . GLN A 1 122 ? -8.045 3.935 5.617 1.00 98.06 122 GLN A C 1
ATOM 990 O O . GLN A 1 122 ? -7.908 2.805 5.141 1.00 98.06 122 GLN A O 1
ATOM 995 N N . LYS A 1 123 ? -7.227 4.397 6.570 1.00 98.38 123 LYS A N 1
ATOM 996 C CA . LYS A 1 123 ? -6.100 3.620 7.109 1.00 98.38 123 LYS A CA 1
ATOM 997 C C . LYS A 1 123 ? -6.564 2.298 7.713 1.00 98.38 123 LYS A C 1
ATOM 999 O O . LYS A 1 123 ? -6.012 1.246 7.398 1.00 98.38 123 LYS A O 1
ATOM 1004 N N . ARG A 1 124 ? -7.615 2.304 8.546 1.00 97.75 124 ARG A N 1
ATOM 1005 C CA . ARG A 1 124 ? -8.210 1.072 9.106 1.00 97.75 124 ARG A CA 1
ATOM 1006 C C . ARG A 1 124 ? -8.742 0.137 8.028 1.00 97.75 124 ARG A C 1
ATOM 1008 O O . ARG A 1 124 ? -8.691 -1.078 8.216 1.00 97.75 124 ARG A O 1
ATOM 1015 N N . TYR A 1 125 ? -9.253 0.665 6.919 1.00 97.56 125 TYR A N 1
ATOM 1016 C CA . TYR A 1 125 ? -9.668 -0.154 5.787 1.00 97.56 125 TYR A CA 1
ATOM 1017 C C . TYR A 1 125 ? -8.465 -0.857 5.154 1.00 97.56 125 TYR A C 1
ATOM 1019 O O . TYR A 1 125 ? -8.498 -2.079 5.022 1.00 97.56 125 TYR A O 1
ATOM 1027 N N . LEU A 1 126 ? -7.386 -0.127 4.856 1.00 97.69 126 LEU A N 1
ATOM 1028 C CA . LEU A 1 126 ? -6.165 -0.701 4.274 1.00 97.69 126 LEU A CA 1
ATOM 1029 C C . LEU A 1 126 ? -5.505 -1.730 5.198 1.00 97.69 126 LEU A C 1
ATOM 1031 O O . LEU A 1 126 ? -5.023 -2.764 4.739 1.00 97.69 126 LEU A O 1
ATOM 1035 N N . LYS A 1 127 ? -5.583 -1.529 6.520 1.00 97.12 127 LYS A N 1
ATOM 1036 C CA . LYS A 1 127 ? -5.085 -2.501 7.506 1.00 97.12 127 LYS A CA 1
ATOM 1037 C C . LYS A 1 127 ? -5.715 -3.891 7.383 1.00 97.12 127 LYS A C 1
ATOM 1039 O O . LYS A 1 127 ? -5.114 -4.858 7.842 1.00 97.12 127 LYS A O 1
ATOM 1044 N N . LYS A 1 128 ? -6.883 -4.032 6.746 1.00 95.62 128 LYS A N 1
ATOM 1045 C CA . LYS A 1 128 ? -7.526 -5.338 6.509 1.00 95.62 128 LYS A CA 1
ATOM 1046 C C . LYS A 1 128 ? -6.756 -6.212 5.518 1.00 95.62 128 LYS A C 1
ATOM 1048 O O . LYS A 1 128 ? -6.856 -7.431 5.615 1.00 95.62 128 LYS A O 1
ATOM 1053 N N . PHE A 1 129 ? -5.994 -5.609 4.604 1.00 96.38 129 PHE A N 1
ATOM 1054 C CA . PHE A 1 129 ? -5.158 -6.334 3.642 1.00 96.38 129 PHE A CA 1
ATOM 1055 C C . PHE A 1 129 ? -3.836 -6.800 4.258 1.00 96.38 129 PHE A C 1
ATOM 1057 O O . PHE A 1 129 ? -3.182 -7.689 3.724 1.00 96.38 129 PHE A O 1
ATOM 1064 N N . ILE A 1 130 ? -3.443 -6.237 5.404 1.00 95.56 130 ILE A N 1
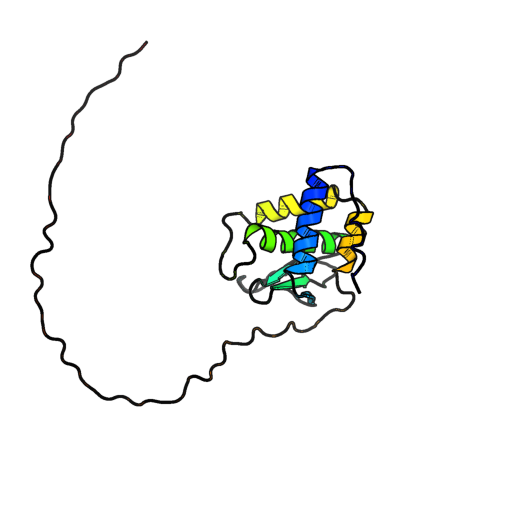ATOM 1065 C CA . ILE A 1 130 ? -2.202 -6.600 6.079 1.00 95.56 130 ILE A CA 1
ATOM 1066 C C . ILE A 1 130 ? -2.408 -7.930 6.827 1.00 95.56 130 ILE A C 1
ATOM 1068 O O . ILE A 1 130 ? -3.191 -7.990 7.782 1.00 95.56 130 ILE A O 1
ATOM 1072 N N . PRO A 1 131 ? -1.673 -9.004 6.485 1.00 93.62 131 PRO A N 1
ATOM 1073 C CA . PRO A 1 131 ? -1.814 -10.274 7.178 1.00 93.62 131 PRO A CA 1
ATOM 1074 C C . PRO A 1 131 ? -1.337 -10.167 8.633 1.00 93.62 131 PRO A C 1
ATOM 1076 O O . PRO A 1 131 ? -0.374 -9.468 8.969 1.00 93.62 131 PRO A O 1
ATOM 1079 N N . ARG A 1 132 ? -2.009 -10.907 9.521 1.00 91.19 132 ARG A N 1
ATOM 1080 C CA . ARG A 1 132 ? -1.620 -11.011 10.939 1.00 91.19 132 ARG A CA 1
ATOM 1081 C C . ARG A 1 132 ? -0.446 -11.964 11.161 1.00 91.19 132 ARG A C 1
ATOM 1083 O O . ARG A 1 132 ? 0.315 -11.768 12.098 1.00 91.19 132 ARG A O 1
ATOM 1090 N N . LYS A 1 133 ? -0.321 -12.994 10.319 1.00 89.31 133 LYS A N 1
ATOM 1091 C CA . LYS A 1 133 ? 0.705 -14.039 10.431 1.00 89.31 133 LYS A CA 1
ATOM 1092 C C . LYS A 1 133 ? 1.883 -13.756 9.503 1.00 89.31 133 LYS A C 1
ATOM 1094 O O . LYS A 1 133 ? 1.702 -13.256 8.393 1.00 89.31 133 LYS A O 1
ATOM 1099 N N . GLU A 1 134 ? 3.069 -14.128 9.963 1.00 89.94 134 GLU A N 1
ATOM 1100 C CA . GLU A 1 134 ? 4.303 -14.084 9.183 1.00 89.94 134 GLU A CA 1
ATOM 1101 C C . GLU A 1 134 ? 4.534 -15.407 8.446 1.00 89.94 134 GLU A C 1
ATOM 1103 O O . GLU A 1 134 ? 4.190 -16.483 8.939 1.00 89.94 134 GLU A O 1
ATOM 1108 N N . VAL A 1 135 ? 5.174 -15.334 7.281 1.00 84.38 135 VAL A N 1
ATOM 1109 C CA . VAL A 1 135 ? 5.624 -16.488 6.503 1.00 84.38 135 VAL A CA 1
ATOM 1110 C C . VAL A 1 135 ? 7.153 -16.523 6.442 1.00 84.38 135 VAL A C 1
ATOM 1112 O O . VAL A 1 135 ? 7.819 -15.503 6.245 1.00 84.38 135 VAL A O 1
ATOM 1115 N N . LYS A 1 136 ? 7.733 -17.717 6.626 1.00 73.38 136 LYS A N 1
ATOM 1116 C CA . LYS A 1 136 ? 9.192 -17.931 6.540 1.00 73.38 136 LYS A CA 1
ATOM 1117 C C . LYS A 1 136 ? 9.684 -17.970 5.092 1.00 73.38 136 LYS A C 1
ATOM 1119 O O . LYS A 1 136 ? 10.750 -17.441 4.795 1.00 73.38 136 LYS A O 1
ATOM 1124 N N . ARG A 1 137 ? 8.908 -18.589 4.200 1.00 64.31 137 ARG A N 1
ATOM 1125 C CA . ARG A 1 137 ? 9.156 -18.654 2.756 1.00 64.31 137 ARG A CA 1
ATOM 1126 C C . ARG A 1 137 ? 7.894 -18.171 2.037 1.00 64.31 137 ARG A C 1
ATOM 1128 O O . ARG A 1 137 ? 6.790 -18.567 2.409 1.00 64.31 137 ARG A O 1
ATOM 1135 N N . GLY A 1 138 ? 8.058 -17.280 1.057 1.00 56.16 138 GLY A N 1
ATOM 1136 C CA . GLY A 1 138 ? 7.039 -17.129 0.013 1.00 56.16 138 GLY A CA 1
ATOM 1137 C C . GLY A 1 138 ? 6.977 -18.426 -0.803 1.00 56.16 138 GLY A C 1
ATOM 1138 O O . GLY A 1 138 ? 7.854 -19.277 -0.619 1.00 56.16 138 GLY A O 1
ATOM 1139 N N . PRO A 1 139 ? 5.985 -18.619 -1.685 1.00 46.69 139 PRO A N 1
ATOM 1140 C CA . PRO A 1 139 ? 6.162 -19.598 -2.750 1.00 46.69 139 PRO A CA 1
ATOM 1141 C C . PRO A 1 139 ? 7.503 -19.278 -3.423 1.00 46.69 139 PRO A C 1
ATOM 1143 O O . PRO A 1 139 ? 7.804 -18.106 -3.657 1.00 46.69 139 PRO A O 1
ATOM 1146 N N . LEU A 1 140 ? 8.350 -20.287 -3.628 1.00 42.66 140 LEU A N 1
ATOM 1147 C CA . LEU A 1 140 ? 9.464 -20.119 -4.555 1.00 42.66 140 LEU A CA 1
ATOM 1148 C C . LEU A 1 140 ? 8.848 -19.733 -5.908 1.00 42.66 140 LEU A C 1
ATOM 1150 O O . LEU A 1 140 ? 7.774 -20.262 -6.215 1.00 42.66 140 LEU A O 1
ATOM 1154 N N . PRO A 1 141 ? 9.470 -18.840 -6.696 1.00 44.31 141 PRO A N 1
ATOM 1155 C CA . PRO A 1 141 ? 9.122 -18.766 -8.103 1.00 44.31 141 PRO A CA 1
ATOM 1156 C C . PRO A 1 141 ? 9.226 -20.195 -8.632 1.00 44.31 141 PRO A C 1
ATOM 1158 O O . PRO A 1 141 ? 10.277 -20.830 -8.497 1.00 44.31 141 PRO A O 1
ATOM 1161 N N . THR A 1 142 ? 8.113 -20.751 -9.109 1.00 38.66 142 THR A N 1
ATOM 1162 C CA . THR A 1 142 ? 8.159 -21.953 -9.933 1.00 38.66 142 THR A CA 1
ATOM 1163 C C . THR A 1 142 ? 9.108 -21.591 -11.056 1.00 38.66 142 THR A C 1
ATOM 1165 O O . THR A 1 142 ? 8.818 -20.685 -11.837 1.00 38.66 142 THR A O 1
ATOM 1168 N N . GLN A 1 143 ? 10.288 -22.213 -11.067 1.00 40.38 143 GLN A N 1
ATOM 1169 C CA . GLN A 1 143 ? 11.102 -22.170 -12.266 1.00 40.38 143 GLN A CA 1
ATOM 1170 C C . GLN A 1 143 ? 10.202 -22.639 -13.412 1.00 40.38 143 GLN A C 1
ATOM 1172 O O . GLN A 1 143 ? 9.400 -23.549 -13.178 1.00 40.38 143 GLN A O 1
ATOM 1177 N N . PRO A 1 144 ? 10.264 -22.006 -14.595 1.00 40.09 144 PRO A N 1
ATOM 1178 C CA . PRO A 1 144 ? 9.594 -22.569 -15.756 1.00 40.09 144 PRO A CA 1
ATOM 1179 C C . PRO A 1 144 ? 10.037 -24.026 -15.846 1.00 40.09 144 PRO A C 1
ATOM 1181 O O . PRO A 1 144 ? 11.237 -24.298 -15.743 1.00 40.09 144 PRO A O 1
ATOM 1184 N N . ASP A 1 145 ? 9.067 -24.939 -15.893 1.00 36.28 145 ASP A N 1
ATOM 1185 C CA . ASP A 1 145 ? 9.310 -26.372 -15.845 1.00 36.28 145 ASP A CA 1
ATOM 1186 C C . ASP A 1 145 ? 10.433 -26.720 -16.824 1.00 36.28 145 ASP A C 1
ATOM 1188 O O . ASP A 1 145 ? 10.296 -26.601 -18.041 1.00 36.28 145 ASP A O 1
ATOM 1192 N N . ALA A 1 146 ? 11.579 -27.131 -16.281 1.00 43.03 146 ALA A N 1
ATOM 1193 C CA . ALA A 1 146 ? 12.684 -27.692 -17.043 1.00 43.03 146 ALA A CA 1
ATOM 1194 C C . ALA A 1 146 ? 12.321 -29.125 -17.469 1.00 43.03 146 ALA A C 1
ATOM 1196 O O . ALA A 1 146 ? 13.021 -30.087 -17.159 1.00 43.03 146 ALA A O 1
ATOM 1197 N N . SER A 1 147 ? 11.191 -29.267 -18.157 1.00 43.12 147 SER A N 1
ATOM 1198 C CA . SER A 1 147 ? 10.708 -30.502 -18.760 1.00 43.12 147 SER A CA 1
ATOM 1199 C C . SER A 1 147 ? 10.449 -30.295 -20.250 1.00 43.12 147 SER A C 1
ATOM 1201 O O . SER A 1 147 ? 9.406 -30.681 -20.748 1.00 43.12 147 SER A O 1
ATOM 1203 N N . ASP A 1 148 ? 11.417 -29.698 -20.945 1.00 41.69 148 ASP A N 1
ATOM 1204 C CA . ASP A 1 148 ? 11.604 -29.842 -22.398 1.00 41.69 148 ASP A CA 1
ATOM 1205 C C . ASP A 1 148 ? 13.078 -30.142 -22.732 1.00 41.69 148 ASP A C 1
ATOM 1207 O O . ASP A 1 148 ? 13.606 -29.818 -23.793 1.00 41.69 148 ASP A O 1
ATOM 1211 N N . ALA A 1 149 ? 13.776 -30.811 -21.810 1.00 47.25 149 ALA A N 1
ATOM 1212 C CA . ALA A 1 149 ? 15.102 -31.367 -22.048 1.00 47.25 149 ALA A CA 1
ATOM 1213 C C . ALA A 1 149 ? 15.016 -32.891 -22.211 1.00 47.25 149 ALA A C 1
ATOM 1215 O O . ALA A 1 149 ? 15.510 -33.646 -21.378 1.00 47.25 149 ALA A O 1
ATOM 1216 N N . VAL A 1 150 ? 14.403 -33.354 -23.305 1.00 41.38 150 VAL A N 1
ATOM 1217 C CA . VAL A 1 150 ? 14.639 -34.708 -23.829 1.00 41.38 150 VAL A CA 1
ATOM 1218 C C . VAL A 1 150 ? 14.901 -34.640 -25.334 1.00 41.38 150 VAL A C 1
ATOM 1220 O O . VAL A 1 150 ? 14.006 -34.683 -26.165 1.00 41.38 150 VAL A O 1
ATOM 1223 N N . SER A 1 151 ? 16.198 -34.601 -25.640 1.00 41.50 151 SER A N 1
ATOM 1224 C CA . SER A 1 151 ? 16.849 -35.476 -26.616 1.00 41.50 151 SER A CA 1
ATOM 1225 C C . SER A 1 151 ? 16.349 -35.448 -28.068 1.00 41.50 151 SER A C 1
ATOM 1227 O O . SER A 1 151 ? 15.495 -36.238 -28.463 1.00 41.50 151 SER A O 1
ATOM 1229 N N . LYS A 1 152 ? 17.055 -34.695 -28.923 1.00 38.75 152 LYS A N 1
ATOM 1230 C CA . LYS A 1 152 ? 17.468 -35.216 -30.237 1.00 38.75 152 LYS A CA 1
ATOM 1231 C C . LYS A 1 152 ? 18.943 -34.902 -30.496 1.00 38.75 152 LYS A C 1
ATOM 1233 O O . LYS A 1 152 ? 19.383 -33.761 -30.426 1.00 38.75 152 LYS A O 1
ATOM 1238 N N . LYS A 1 153 ? 19.690 -35.981 -30.733 1.00 39.78 153 LYS A N 1
ATOM 1239 C CA . LYS A 1 153 ? 21.105 -36.040 -31.122 1.00 39.78 153 LYS A CA 1
ATOM 1240 C C . LYS A 1 153 ? 21.369 -35.356 -32.480 1.00 39.78 153 LYS A C 1
ATOM 1242 O O . LYS A 1 153 ? 20.427 -35.140 -33.239 1.00 39.78 153 LYS A O 1
ATOM 1247 N N . PRO A 1 154 ? 22.647 -35.064 -32.794 1.00 47.28 154 PRO A N 1
ATOM 1248 C CA . PRO A 1 154 ? 23.053 -34.250 -33.932 1.00 47.28 154 PRO A CA 1
ATOM 1249 C C . PRO A 1 154 ? 23.133 -35.088 -35.206 1.00 47.28 154 PRO A C 1
ATOM 1251 O O . PRO A 1 154 ? 23.606 -36.222 -35.152 1.00 47.28 154 PRO A O 1
ATOM 1254 N N . SER A 1 155 ? 22.713 -34.525 -36.338 1.00 38.59 155 SER A N 1
ATOM 1255 C CA . SER A 1 155 ? 23.156 -34.878 -37.696 1.00 38.59 155 SER A CA 1
ATOM 1256 C C . SER A 1 155 ? 22.429 -33.980 -38.692 1.00 38.59 155 SER A C 1
ATOM 1258 O O . SER A 1 155 ? 21.234 -34.156 -38.899 1.00 38.59 155 SER A O 1
ATOM 1260 N N . GLN A 1 156 ? 23.140 -33.031 -39.295 1.00 41.41 156 GLN A N 1
ATOM 1261 C CA . GLN A 1 156 ? 23.397 -33.002 -40.740 1.00 41.41 156 GLN A CA 1
ATOM 1262 C C . GLN A 1 156 ? 24.044 -31.667 -41.114 1.00 41.41 156 GLN A C 1
ATOM 1264 O O . GLN A 1 156 ? 23.520 -30.594 -40.831 1.00 41.41 156 GLN A O 1
ATOM 1269 N N . GLU A 1 157 ? 25.218 -31.776 -41.734 1.00 47.78 157 GLU A N 1
ATOM 1270 C CA . GLU A 1 157 ? 25.825 -30.742 -42.561 1.00 47.78 157 GLU A CA 1
ATOM 1271 C C . GLU A 1 157 ? 24.799 -30.192 -43.553 1.00 47.78 157 GLU A C 1
ATOM 1273 O O . GLU A 1 157 ? 24.312 -30.909 -44.428 1.00 47.78 157 GLU A O 1
ATOM 1278 N N . THR A 1 158 ? 24.544 -28.893 -43.477 1.00 37.50 158 THR A N 1
ATOM 1279 C CA . THR A 1 158 ? 24.057 -28.125 -44.620 1.00 37.50 158 THR A CA 1
ATOM 1280 C C . THR A 1 158 ? 25.136 -27.130 -44.996 1.00 37.50 158 THR A C 1
ATOM 1282 O O . THR A 1 158 ? 25.420 -26.185 -44.264 1.00 37.50 158 THR A O 1
ATOM 1285 N N . LYS A 1 159 ? 25.754 -27.412 -46.146 1.00 39.78 159 LYS A N 1
ATOM 1286 C CA . LYS A 1 159 ? 26.599 -26.509 -46.924 1.00 39.78 159 LYS A CA 1
ATOM 1287 C C . LYS A 1 159 ? 25.963 -25.122 -46.982 1.00 39.78 159 LYS A C 1
ATOM 1289 O O . LYS A 1 159 ? 24.836 -24.984 -47.449 1.00 39.78 159 LYS A O 1
ATOM 1294 N N . ILE A 1 160 ? 26.715 -24.120 -46.548 1.00 46.16 160 ILE A N 1
ATOM 1295 C CA . ILE A 1 160 ? 26.460 -22.719 -46.868 1.00 46.16 160 ILE A CA 1
ATOM 1296 C C . ILE A 1 160 ? 26.908 -22.538 -48.326 1.00 46.16 160 ILE A C 1
ATOM 1298 O O . ILE A 1 160 ? 28.075 -22.813 -48.610 1.00 46.16 160 ILE A O 1
ATOM 1302 N N . PRO A 1 161 ? 26.039 -22.150 -49.272 1.00 43.62 161 PRO A N 1
ATOM 1303 C CA . PRO A 1 161 ? 26.521 -21.613 -50.530 1.00 43.62 161 PRO A CA 1
ATOM 1304 C C . PRO A 1 161 ? 27.003 -20.177 -50.302 1.00 43.62 161 PRO A C 1
ATOM 1306 O O . PRO A 1 161 ? 26.269 -19.349 -49.761 1.00 43.62 161 PRO A O 1
ATOM 1309 N N . ASP A 1 162 ? 28.237 -19.909 -50.728 1.00 52.41 162 ASP A N 1
ATOM 1310 C CA . ASP A 1 162 ? 28.735 -18.564 -51.005 1.00 52.41 162 ASP A CA 1
ATOM 1311 C C . ASP A 1 162 ? 27.745 -17.845 -51.926 1.00 52.41 162 ASP A C 1
ATOM 1313 O O . ASP A 1 162 ? 27.533 -18.258 -53.068 1.00 52.41 162 ASP A O 1
ATOM 1317 N N . VAL A 1 163 ? 27.151 -16.759 -51.437 1.00 44.88 163 VAL A N 1
ATOM 1318 C CA . VAL A 1 163 ? 26.480 -15.769 -52.279 1.00 44.88 163 VAL A CA 1
ATOM 1319 C C . VAL A 1 163 ? 26.951 -14.388 -51.841 1.00 44.88 163 VAL A C 1
ATOM 1321 O O . VAL A 1 163 ? 26.448 -13.803 -50.888 1.00 44.88 163 VAL A O 1
ATOM 1324 N N . LEU A 1 164 ? 28.003 -13.957 -52.537 1.00 44.78 164 LEU A N 1
ATOM 1325 C CA . LEU A 1 164 ? 28.198 -12.632 -53.128 1.00 44.78 164 LEU A CA 1
ATOM 1326 C C . LEU A 1 164 ? 27.656 -11.427 -52.339 1.00 44.78 164 LEU A C 1
ATOM 1328 O O . LEU A 1 164 ? 26.497 -11.035 -52.440 1.00 44.78 164 LEU A O 1
ATOM 1332 N N . LEU A 1 165 ? 28.602 -10.801 -51.638 1.00 51.81 165 LEU A N 1
ATOM 1333 C CA . LEU A 1 165 ? 28.715 -9.358 -51.440 1.00 51.81 165 LEU A 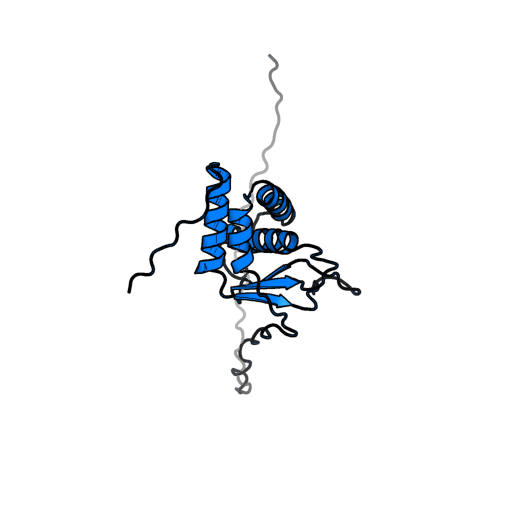CA 1
ATOM 1334 C C . LEU A 1 165 ? 28.708 -8.646 -52.804 1.00 51.81 165 LEU A C 1
ATOM 1336 O O . LEU A 1 165 ? 29.775 -8.518 -53.387 1.00 51.81 165 LEU A O 1
ATOM 1340 N N . GLU A 1 166 ? 27.560 -8.167 -53.283 1.00 46.97 166 GLU A N 1
ATOM 1341 C CA . GLU A 1 166 ? 27.487 -7.039 -54.226 1.00 46.97 166 GLU A CA 1
ATOM 1342 C C . GLU A 1 166 ? 26.214 -6.211 -53.953 1.00 46.97 166 GLU A C 1
ATOM 1344 O O . GLU A 1 166 ? 25.130 -6.744 -53.723 1.00 46.97 166 GLU A O 1
ATOM 1349 N N . ASP A 1 167 ? 26.397 -4.890 -53.958 1.00 51.09 167 ASP A N 1
ATOM 1350 C CA . ASP A 1 167 ? 25.388 -3.846 -54.167 1.00 51.09 167 ASP A CA 1
ATOM 1351 C C . ASP A 1 167 ? 24.364 -3.535 -53.060 1.00 51.09 167 ASP A C 1
ATOM 1353 O O . ASP A 1 167 ? 23.150 -3.580 -53.257 1.00 51.09 167 ASP A O 1
ATOM 1357 N N . LEU A 1 168 ? 24.853 -3.015 -51.927 1.00 44.59 168 LEU A N 1
ATOM 1358 C CA . LEU A 1 168 ? 24.112 -1.975 -51.198 1.00 44.59 168 LEU A CA 1
ATOM 1359 C C . LEU A 1 168 ? 24.782 -0.621 -51.427 1.00 44.59 168 LEU A C 1
ATOM 1361 O O . LEU A 1 168 ? 25.683 -0.190 -50.712 1.00 44.59 168 LEU A O 1
ATOM 1365 N N . ASN A 1 169 ? 24.308 0.002 -52.499 1.00 44.41 169 ASN A N 1
ATOM 1366 C CA . ASN A 1 169 ? 24.605 1.343 -52.965 1.00 44.41 169 ASN A CA 1
ATOM 1367 C C . ASN A 1 169 ? 24.155 2.363 -51.898 1.00 44.41 169 ASN A C 1
ATOM 1369 O O . ASN A 1 169 ? 22.956 2.565 -51.693 1.00 44.41 169 ASN A O 1
ATOM 1373 N N . PHE A 1 170 ? 25.105 2.971 -51.186 1.00 50.06 170 PHE A N 1
ATOM 1374 C CA . PHE A 1 170 ? 24.846 4.125 -50.326 1.00 50.06 170 PHE A CA 1
ATOM 1375 C C . PHE A 1 170 ? 24.831 5.378 -51.211 1.00 50.06 170 PHE A C 1
ATOM 1377 O O . PHE A 1 170 ? 25.849 5.657 -51.845 1.00 50.06 170 PHE A O 1
ATOM 1384 N N . PRO A 1 171 ? 23.729 6.143 -51.292 1.00 57.66 171 PRO A N 1
ATOM 1385 C CA . PRO A 1 171 ? 23.798 7.458 -51.902 1.00 57.66 171 PRO A CA 1
ATOM 1386 C C . PRO A 1 171 ? 24.604 8.392 -50.992 1.00 57.66 171 PRO A C 1
ATOM 1388 O O . PRO A 1 171 ? 24.160 8.760 -49.903 1.00 57.66 171 PRO A O 1
ATOM 1391 N N . ASP A 1 172 ? 25.796 8.743 -51.469 1.00 50.00 172 ASP A N 1
ATOM 1392 C CA . ASP A 1 172 ? 26.481 9.991 -51.145 1.00 50.00 172 ASP A CA 1
ATOM 1393 C C . ASP A 1 172 ? 25.625 11.196 -51.570 1.00 50.00 172 ASP A C 1
ATOM 1395 O O . ASP A 1 172 ? 24.777 11.081 -52.460 1.00 50.00 172 ASP A O 1
ATOM 1399 N N . LEU A 1 173 ? 25.973 12.355 -50.995 1.00 50.69 173 LEU A N 1
ATOM 1400 C CA . LEU A 1 173 ? 25.498 13.727 -51.252 1.00 50.69 173 LEU A CA 1
ATOM 1401 C C . LEU A 1 173 ? 24.446 14.210 -50.227 1.00 50.69 173 LEU A C 1
ATOM 1403 O O . LEU A 1 173 ? 23.432 13.565 -49.992 1.00 50.69 173 LEU A O 1
ATOM 1407 N N . ASP A 1 174 ? 24.604 15.353 -49.559 1.00 52.78 174 ASP A N 1
ATOM 1408 C CA . ASP A 1 174 ? 25.296 16.564 -50.002 1.00 52.78 174 ASP A CA 1
ATOM 1409 C C . ASP A 1 174 ? 25.839 17.366 -48.803 1.00 52.78 174 ASP A C 1
ATOM 1411 O O . ASP A 1 174 ? 25.106 17.713 -47.871 1.00 52.78 174 ASP A O 1
ATOM 1415 N N . GLU A 1 175 ? 27.122 17.719 -48.878 1.00 57.50 175 GLU A N 1
ATOM 1416 C CA . GLU A 1 175 ? 27.695 18.873 -48.193 1.00 57.50 175 GLU A CA 1
ATOM 1417 C C . GLU A 1 175 ? 27.093 20.152 -48.785 1.00 57.50 175 GLU A C 1
ATOM 1419 O O . GLU A 1 175 ? 27.390 20.502 -49.925 1.00 57.50 175 GLU A O 1
ATOM 1424 N N . ARG A 1 176 ? 26.300 20.897 -48.006 1.00 50.03 176 ARG A N 1
ATOM 1425 C CA . ARG A 1 176 ? 26.107 22.342 -48.216 1.00 50.03 176 ARG A CA 1
ATOM 1426 C C . ARG A 1 176 ? 25.982 23.069 -46.879 1.00 50.03 176 ARG A C 1
ATOM 1428 O O . ARG A 1 176 ? 24.912 23.115 -46.280 1.00 50.03 176 ARG A O 1
ATOM 1435 N N . GLY A 1 177 ? 27.084 23.680 -46.443 1.00 45.41 177 GLY A N 1
ATOM 1436 C CA . GLY A 1 177 ? 27.019 25.058 -45.934 1.00 45.41 177 GLY A CA 1
ATOM 1437 C C . GLY A 1 177 ? 26.812 26.036 -47.111 1.00 45.41 177 GLY A C 1
ATOM 1438 O O . GLY A 1 177 ? 26.771 25.565 -48.252 1.00 45.41 177 GLY A O 1
ATOM 1439 N N . PRO A 1 178 ? 26.711 27.367 -46.911 1.00 53.25 178 PRO A N 1
ATOM 1440 C CA . PRO A 1 178 ? 27.238 28.131 -45.777 1.00 53.25 178 PRO A CA 1
ATOM 1441 C C . PRO A 1 178 ? 26.260 29.161 -45.150 1.00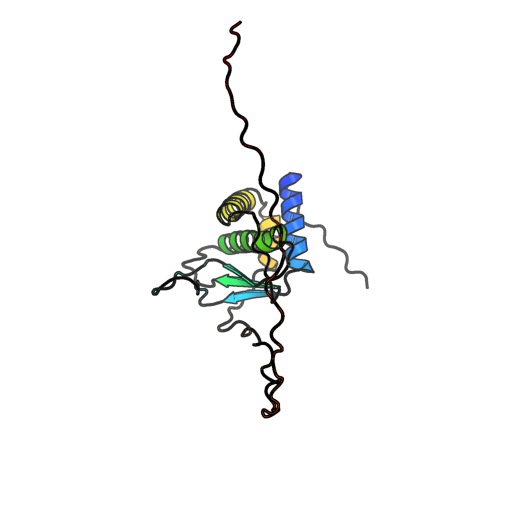 53.25 178 PRO A C 1
ATOM 1443 O O . PRO A 1 178 ? 25.128 29.323 -45.592 1.00 53.25 178 PRO A O 1
ATOM 1446 N N . GLU A 1 179 ? 26.754 29.776 -44.067 1.00 52.84 179 GLU A N 1
ATOM 1447 C CA . GLU A 1 179 ? 26.572 31.150 -43.542 1.00 52.84 179 GLU A CA 1
ATOM 1448 C C . GLU A 1 179 ? 25.347 31.999 -43.950 1.00 52.84 179 GLU A C 1
ATOM 1450 O O . GLU A 1 179 ? 25.084 32.216 -45.124 1.00 52.84 179 GLU A O 1
ATOM 1455 N N . GLU A 1 180 ? 24.680 32.628 -42.970 1.00 51.41 180 GLU A N 1
ATOM 1456 C CA . GLU A 1 180 ? 24.871 34.060 -42.649 1.00 51.41 180 GLU A CA 1
ATOM 1457 C C . GLU A 1 180 ? 23.959 34.536 -41.486 1.00 51.41 180 GLU A C 1
ATOM 1459 O O . GLU A 1 180 ? 22.930 33.956 -41.153 1.00 51.41 180 GLU A O 1
ATOM 1464 N N . THR A 1 181 ? 24.452 35.584 -40.830 1.00 59.34 181 THR A N 1
ATOM 1465 C CA . THR A 1 181 ? 24.140 36.271 -39.559 1.00 59.34 181 THR A CA 1
ATOM 1466 C C . THR A 1 181 ? 22.745 36.937 -39.384 1.00 59.34 181 THR A C 1
ATOM 1468 O O . THR A 1 181 ? 21.962 37.006 -40.327 1.00 59.34 181 THR A O 1
ATOM 1471 N N . PRO A 1 182 ? 22.405 37.447 -38.168 1.00 59.53 182 PRO A N 1
ATOM 1472 C CA . PRO A 1 182 ? 21.041 37.809 -37.754 1.00 59.53 182 PRO A CA 1
ATOM 1473 C C . PRO A 1 182 ? 20.682 39.289 -38.003 1.00 59.53 182 PRO A C 1
ATOM 1475 O O . PRO A 1 182 ? 21.583 40.122 -38.111 1.00 59.53 182 PRO A O 1
ATOM 1478 N N . PRO A 1 183 ? 19.391 39.672 -37.931 1.00 61.69 183 PRO A N 1
ATOM 1479 C CA . PRO A 1 183 ? 18.996 41.046 -37.658 1.00 61.69 183 PRO A CA 1
ATOM 1480 C C . PRO A 1 183 ? 18.608 41.260 -36.186 1.00 61.69 183 PRO A C 1
ATOM 1482 O O . PRO A 1 183 ? 17.812 40.528 -35.598 1.00 61.69 183 PRO A O 1
ATOM 1485 N N . GLN A 1 184 ? 19.192 42.316 -35.623 1.00 47.31 184 GLN A N 1
ATOM 1486 C CA . GLN A 1 184 ? 18.749 43.016 -34.422 1.00 47.31 184 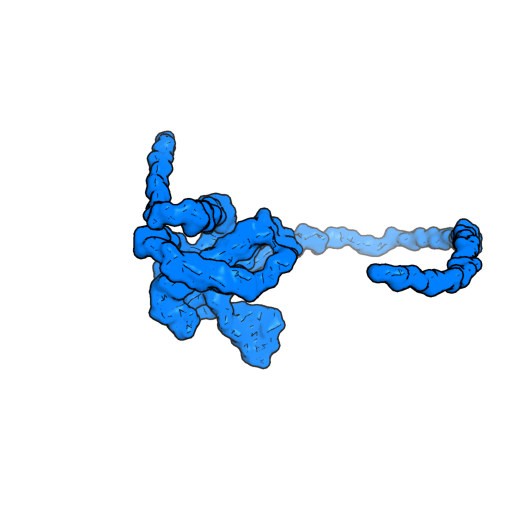GLN A CA 1
ATOM 1487 C C . GLN A 1 184 ? 17.431 43.757 -34.695 1.00 47.31 184 GLN A C 1
ATOM 1489 O O . GLN A 1 184 ? 17.314 44.372 -35.752 1.00 47.31 184 GLN A O 1
ATOM 1494 N N . THR A 1 185 ? 16.523 43.770 -33.716 1.00 63.06 185 THR A N 1
ATOM 1495 C CA . THR A 1 185 ? 15.639 44.902 -33.356 1.00 63.06 185 THR A CA 1
ATOM 1496 C C . THR A 1 185 ? 15.088 44.672 -31.960 1.00 63.06 185 THR A C 1
ATOM 1498 O O . THR A 1 185 ? 14.668 43.523 -31.696 1.00 63.06 185 THR A O 1
#